Protein AF-A0A6P1LD67-F1 (afdb_monomer)

pLDDT: mean 70.32, std 19.01, range [33.19, 94.69]

Foldseek 3Di:
DDDDDDDPPDPPPPDPDPPPPPPPDDDDPPDCPLVCPDLVVADAPALVVLLVVLVVQLVVLLVVLQPDWDFDFDADPVRDTDGTDDTHGDDSLVSLQVSLVVSLVSLVVVVVVVVVVVVCVVVVVVCCVVVDPDPLPPLPAQDPPPRHSVSVDRDDVSVVVSVVVNVVRSVVSSCVSNVVSVVSNVVSVVCVVPPD

Radius of gyration: 29.59 Å; Cα contacts (8 Å, |Δi|>4): 146; chains: 1; bounding box: 88×43×87 Å

Solvent-accessible surface area (backbone atoms only — not comparable to full-atom values): 11764 Å² total; per-residue (Å²): 140,86,85,80,84,77,73,96,70,72,76,81,74,85,75,79,80,79,76,58,87,87,67,84,71,85,90,68,97,83,74,59,81,74,78,68,65,57,67,83,79,31,48,66,89,64,57,53,61,67,54,52,49,44,52,51,50,32,53,50,45,33,51,56,41,62,70,40,62,41,72,40,70,37,62,46,99,85,71,46,82,75,48,71,77,48,72,43,76,49,65,65,57,60,29,48,29,53,23,23,48,54,40,38,52,50,44,51,52,50,51,51,53,49,51,52,48,53,50,50,50,53,53,49,50,51,49,47,61,70,74,37,79,82,73,85,80,76,62,70,69,61,60,88,60,80,60,36,25,78,44,69,46,71,49,71,66,51,42,50,51,52,50,51,55,50,50,50,57,36,47,52,50,48,52,52,51,47,51,52,30,48,51,48,28,51,52,26,50,52,46,59,71,74,60,123

Structure (mmCIF, N/CA/C/O backbone):
data_AF-A0A6P1LD67-F1
#
_entry.id   AF-A0A6P1LD67-F1
#
loop_
_atom_site.group_PDB
_atom_site.id
_atom_site.type_symbol
_atom_site.label_atom_id
_atom_site.label_alt_id
_atom_site.label_comp_id
_atom_site.label_asym_id
_atom_site.label_entity_id
_atom_site.label_seq_id
_atom_site.pdbx_PDB_ins_code
_atom_site.Cartn_x
_atom_site.Cartn_y
_atom_site.Cartn_z
_atom_site.occupancy
_atom_site.B_iso_or_equiv
_atom_site.auth_seq_id
_atom_site.auth_comp_id
_atom_site.auth_asym_id
_atom_site.auth_atom_id
_atom_site.pdbx_PDB_model_num
ATOM 1 N N . MET A 1 1 ? -65.717 -4.127 40.042 1.00 38.41 1 MET A N 1
ATOM 2 C CA . MET A 1 1 ? -64.649 -5.151 40.005 1.00 38.41 1 MET A CA 1
ATOM 3 C C . MET A 1 1 ? -63.909 -4.999 38.680 1.00 38.41 1 MET A C 1
ATOM 5 O O . MET A 1 1 ? -64.402 -5.439 37.653 1.00 38.41 1 MET A O 1
ATOM 9 N N . VAL A 1 2 ? -62.807 -4.246 38.672 1.00 33.50 2 VAL A N 1
ATOM 10 C CA . VAL A 1 2 ? -62.073 -3.883 37.447 1.00 33.50 2 VAL A CA 1
ATOM 11 C C . VAL A 1 2 ? -60.907 -4.855 37.283 1.00 33.50 2 VAL A C 1
ATOM 13 O O . VAL A 1 2 ? -59.965 -4.834 38.070 1.00 33.50 2 VAL A O 1
ATOM 16 N N . ARG A 1 3 ? -60.985 -5.732 36.277 1.00 33.19 3 ARG A N 1
ATOM 17 C CA . ARG A 1 3 ? -59.855 -6.549 35.815 1.00 33.19 3 ARG A CA 1
ATOM 18 C C . ARG A 1 3 ? -59.026 -5.712 34.845 1.00 33.19 3 ARG A C 1
ATOM 20 O O . ARG A 1 3 ? -59.394 -5.562 33.686 1.00 33.19 3 ARG A O 1
ATOM 27 N N . THR A 1 4 ? -57.893 -5.200 35.303 1.00 36.66 4 THR A N 1
ATOM 28 C CA . THR A 1 4 ? -56.826 -4.707 34.429 1.00 36.66 4 THR A CA 1
ATOM 29 C C . THR A 1 4 ? -55.834 -5.838 34.173 1.00 36.66 4 THR A C 1
ATOM 31 O O . THR A 1 4 ? -54.914 -6.086 34.946 1.00 36.66 4 THR A O 1
ATOM 34 N N . THR A 1 5 ? -56.005 -6.545 33.058 1.00 41.75 5 THR A N 1
ATOM 35 C CA . THR A 1 5 ? -54.951 -7.388 32.483 1.00 41.75 5 THR A CA 1
ATOM 36 C C . THR A 1 5 ? -53.892 -6.486 31.852 1.00 41.75 5 THR A C 1
ATOM 38 O O . THR A 1 5 ? -54.065 -6.019 30.726 1.00 41.75 5 THR A O 1
ATOM 41 N N . ARG A 1 6 ? -52.789 -6.221 32.564 1.00 35.25 6 ARG A N 1
ATOM 42 C CA . ARG A 1 6 ? -51.585 -5.655 31.938 1.00 35.25 6 ARG A CA 1
ATOM 43 C C . ARG A 1 6 ? -50.783 -6.769 31.262 1.00 35.25 6 ARG A C 1
ATOM 45 O O . ARG A 1 6 ? -50.377 -7.744 31.884 1.00 35.25 6 ARG A O 1
ATOM 52 N N . SER A 1 7 ? -50.626 -6.579 29.957 1.00 36.19 7 SER A N 1
ATOM 53 C CA . SER A 1 7 ? -49.890 -7.372 28.975 1.00 36.19 7 SER A CA 1
ATOM 54 C C . SER A 1 7 ? -48.470 -7.771 29.412 1.00 36.19 7 SER A C 1
ATOM 56 O O . SER A 1 7 ? -47.722 -6.967 29.969 1.00 36.19 7 SER A O 1
ATOM 58 N N . LYS A 1 8 ? -48.106 -9.020 29.081 1.00 42.62 8 LYS A N 1
ATOM 59 C CA . LYS A 1 8 ? -46.797 -9.681 29.225 1.00 42.62 8 LYS A CA 1
ATOM 60 C C . LYS A 1 8 ? -45.736 -9.126 28.258 1.00 42.62 8 LYS A C 1
ATOM 62 O O . LYS A 1 8 ? -45.094 -9.890 27.553 1.00 42.62 8 LYS A O 1
ATOM 67 N N . ASN A 1 9 ? -45.524 -7.817 28.253 1.00 43.81 9 ASN A N 1
ATOM 68 C CA . ASN A 1 9 ? -44.344 -7.200 27.646 1.00 43.81 9 ASN A CA 1
ATOM 69 C C . ASN A 1 9 ? -43.641 -6.357 28.714 1.00 43.81 9 ASN A C 1
ATOM 71 O O . ASN A 1 9 ? -43.522 -5.139 28.595 1.00 43.81 9 ASN A O 1
ATOM 75 N N . SER A 1 10 ? -43.204 -7.002 29.801 1.00 40.84 10 SER A N 1
ATOM 76 C CA . SER A 1 10 ? -42.183 -6.399 30.653 1.00 40.84 10 SER A CA 1
ATOM 77 C C . SER A 1 10 ? -40.930 -6.256 29.797 1.00 40.84 10 SER A C 1
ATOM 79 O O . SER A 1 10 ? -40.401 -7.258 29.311 1.00 40.84 10 SER A O 1
ATOM 81 N N . LEU A 1 11 ? -40.502 -5.012 29.581 1.00 36.44 11 LEU A N 1
ATOM 82 C CA . LEU A 1 11 ? -39.184 -4.671 29.058 1.00 36.44 11 LEU A CA 1
ATOM 83 C C . LEU A 1 11 ? -38.162 -5.652 29.640 1.00 36.44 11 LEU A C 1
ATOM 85 O O . LEU A 1 11 ? -38.010 -5.713 30.859 1.00 36.44 11 LEU A O 1
ATOM 89 N N . LYS A 1 12 ? -37.513 -6.448 28.780 1.00 39.25 12 LYS A N 1
ATOM 90 C CA . LYS A 1 12 ? -36.346 -7.244 29.167 1.00 39.25 12 LYS A CA 1
ATOM 91 C C . LYS A 1 12 ? -35.325 -6.257 29.719 1.00 39.25 12 LYS A C 1
ATOM 93 O O . LYS A 1 12 ? -34.679 -5.535 28.965 1.00 39.25 12 LYS A O 1
ATOM 98 N N . THR A 1 13 ? -35.251 -6.170 31.038 1.00 38.00 13 THR A N 1
ATOM 99 C CA . THR A 1 13 ? -34.251 -5.395 31.754 1.00 38.00 13 THR A CA 1
ATOM 100 C C . THR A 1 13 ? -32.891 -5.947 31.365 1.00 38.00 13 THR A C 1
ATOM 102 O O . THR A 1 13 ? -32.555 -7.075 31.719 1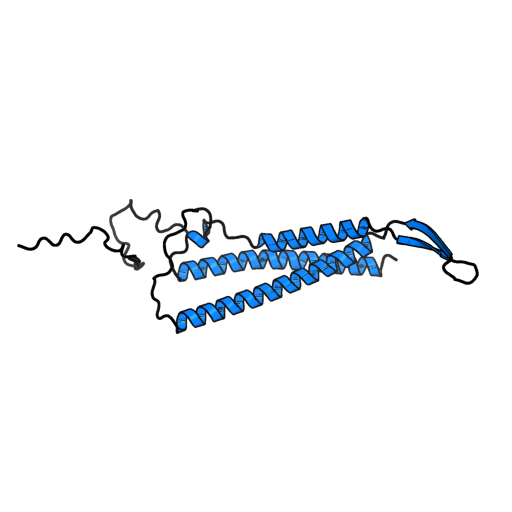.00 38.00 13 THR A O 1
ATOM 105 N N . GLY A 1 14 ? 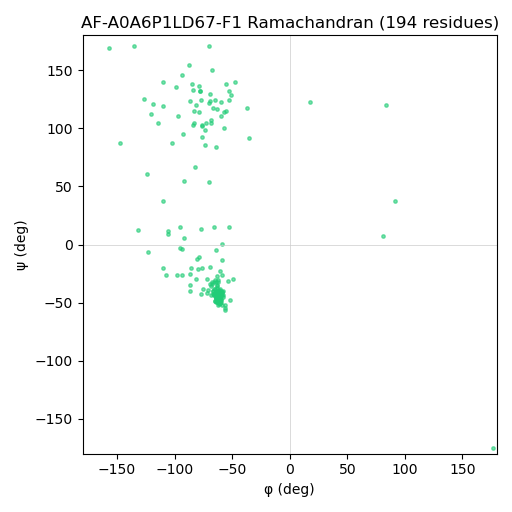-32.130 -5.159 30.605 1.00 39.06 14 GLY A N 1
ATOM 106 C CA . GLY A 1 14 ? -30.704 -5.367 30.405 1.00 39.06 14 GLY A CA 1
ATOM 107 C C . GLY A 1 14 ? -29.997 -5.201 31.744 1.00 39.06 14 GLY A C 1
ATOM 108 O O . GLY A 1 14 ? -29.550 -4.110 32.081 1.00 39.06 14 GLY A O 1
ATOM 109 N N . GLN A 1 15 ? -29.966 -6.267 32.541 1.00 33.75 15 GLN A N 1
ATOM 110 C CA . GLN A 1 15 ? -29.109 -6.355 33.713 1.00 33.75 15 GLN A CA 1
ATOM 111 C C . GLN A 1 15 ? -27.688 -6.632 33.227 1.00 33.75 15 GLN A C 1
ATOM 113 O O . GLN A 1 15 ? -27.347 -7.753 32.854 1.00 33.75 15 GLN A O 1
ATOM 118 N N . THR A 1 16 ? -26.856 -5.596 33.223 1.00 42.03 16 THR A N 1
ATOM 119 C CA . THR A 1 16 ? -25.405 -5.753 33.236 1.00 42.03 16 THR A CA 1
ATOM 120 C C . THR A 1 16 ? -25.011 -6.329 34.595 1.00 42.03 16 THR A C 1
ATOM 122 O O . THR A 1 16 ? -25.079 -5.654 35.620 1.00 42.03 16 THR A O 1
ATOM 125 N N . VAL A 1 17 ? -24.636 -7.608 34.623 1.00 38.22 17 VAL A N 1
ATOM 126 C CA . VAL A 1 17 ? -24.033 -8.223 35.808 1.00 38.22 17 VAL A CA 1
ATOM 127 C C . VAL A 1 17 ? -22.586 -7.737 35.881 1.00 38.22 17 VAL A C 1
ATOM 129 O O . VAL A 1 17 ? -21.731 -8.214 35.138 1.00 38.22 17 VAL A O 1
ATOM 132 N N . TYR A 1 18 ? -22.295 -6.772 36.757 1.00 37.47 18 TYR A N 1
ATOM 133 C CA . TYR A 1 18 ? -20.917 -6.526 37.190 1.00 37.47 18 TYR A CA 1
ATOM 134 C C . TYR A 1 18 ? -20.570 -7.633 38.170 1.00 37.47 18 TYR A C 1
ATOM 136 O O . TYR A 1 18 ? -20.864 -7.531 39.358 1.00 37.47 18 TYR A O 1
ATOM 144 N N . VAL A 1 19 ? -19.991 -8.721 37.666 1.00 41.41 19 VAL A N 1
ATOM 145 C CA . VAL A 1 19 ? -19.342 -9.683 38.553 1.00 41.41 19 VAL A CA 1
ATOM 146 C C . VAL A 1 19 ? -18.115 -8.974 39.108 1.00 41.41 19 VAL A C 1
ATOM 148 O O . VAL A 1 19 ? -17.128 -8.755 38.400 1.00 41.41 19 VAL A O 1
ATOM 151 N N . ASN A 1 20 ? -18.214 -8.550 40.363 1.00 38.12 20 ASN A N 1
ATOM 152 C CA . ASN A 1 20 ? -17.073 -8.089 41.126 1.00 38.12 20 ASN A CA 1
ATOM 153 C C . ASN A 1 20 ? -16.088 -9.266 41.181 1.00 38.12 20 ASN A C 1
ATOM 155 O O . ASN A 1 20 ? -16.466 -10.367 41.584 1.00 38.12 20 ASN A O 1
ATOM 159 N N . LYS A 1 21 ? -14.851 -9.076 40.705 1.00 45.69 21 LYS A N 1
ATOM 160 C CA . LYS A 1 21 ? -13.860 -10.166 40.572 1.00 45.69 21 LYS A CA 1
ATOM 161 C C . LYS A 1 21 ? -13.534 -10.860 41.901 1.00 45.69 21 LYS A C 1
ATOM 163 O O . LYS A 1 21 ? -12.982 -11.955 41.875 1.00 45.69 21 LYS A O 1
ATOM 168 N N . ASP A 1 22 ? -13.939 -10.263 43.014 1.00 43.94 22 ASP A N 1
ATOM 169 C CA . ASP A 1 22 ? -13.684 -10.748 44.365 1.00 43.94 22 ASP A CA 1
ATOM 170 C C . ASP A 1 22 ? -14.817 -11.634 44.933 1.00 43.94 22 ASP A C 1
ATOM 172 O O . ASP A 1 22 ? -14.659 -12.196 46.013 1.00 43.94 22 ASP A O 1
ATOM 176 N N . GLU A 1 23 ? -15.937 -11.824 44.217 1.00 42.47 23 GLU A N 1
ATOM 177 C CA . GLU A 1 23 ? -17.093 -12.617 44.698 1.00 42.47 23 GLU A CA 1
ATOM 178 C C . GLU A 1 23 ? -17.247 -14.004 44.052 1.00 42.47 23 GLU A C 1
ATOM 180 O O . GLU A 1 23 ? -18.227 -14.709 44.294 1.00 42.47 23 GLU A O 1
ATOM 185 N N . ILE A 1 24 ? -16.264 -14.469 43.278 1.00 43.66 24 ILE A N 1
ATOM 186 C CA . ILE A 1 24 ? -16.273 -15.840 42.743 1.00 43.66 24 ILE A CA 1
ATOM 187 C C . ILE A 1 24 ? -15.742 -16.788 43.818 1.00 43.66 24 ILE A C 1
ATOM 189 O O . ILE A 1 24 ? -14.672 -17.377 43.689 1.00 43.66 24 ILE A O 1
ATOM 193 N N . ASN A 1 25 ? -16.499 -16.935 44.900 1.00 43.47 25 ASN A N 1
ATOM 194 C CA . ASN A 1 25 ? -16.319 -18.042 45.819 1.00 43.47 25 ASN A CA 1
ATOM 195 C C . ASN A 1 25 ? -17.603 -18.864 45.916 1.00 43.47 25 ASN A C 1
ATOM 197 O O . ASN A 1 25 ? -18.605 -18.477 46.508 1.00 43.47 25 ASN A O 1
ATOM 201 N N . SER A 1 26 ? -17.461 -20.080 45.393 1.00 45.41 26 SER A N 1
ATOM 202 C CA . SER A 1 26 ? -18.232 -21.284 45.677 1.00 45.41 26 SER A CA 1
ATOM 203 C C . SER A 1 2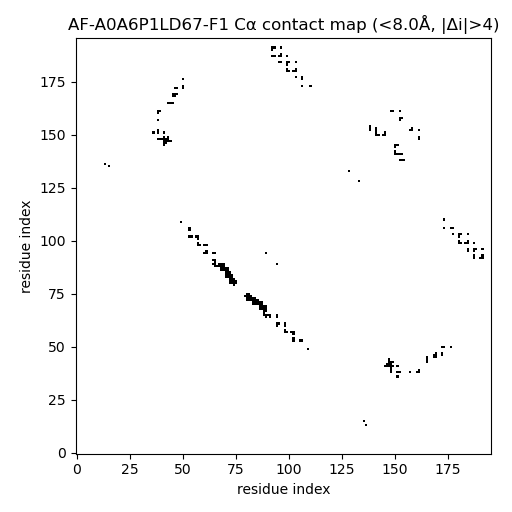6 ? -19.573 -21.489 44.945 1.00 45.41 26 SER A C 1
ATOM 205 O O . SER A 1 26 ? -20.560 -20.783 45.109 1.00 45.41 26 SER A O 1
ATOM 207 N N . ASN A 1 27 ? -19.587 -22.607 44.209 1.00 43.75 27 ASN A N 1
ATOM 208 C CA . ASN A 1 27 ? -20.705 -23.548 44.095 1.00 43.75 27 ASN A CA 1
ATOM 209 C C . ASN A 1 27 ? -21.768 -23.395 42.997 1.00 43.75 27 ASN A C 1
ATOM 211 O O . ASN A 1 27 ? -22.895 -23.825 43.209 1.00 43.75 27 ASN A O 1
ATOM 215 N N . ASN A 1 28 ? -21.415 -22.986 41.772 1.00 40.12 28 ASN A N 1
ATOM 216 C CA . ASN A 1 28 ? -22.211 -23.393 40.597 1.00 40.12 28 ASN A CA 1
ATOM 217 C C . ASN A 1 28 ? -21.371 -23.566 39.318 1.00 40.12 28 ASN A C 1
ATOM 219 O O . ASN A 1 28 ? -21.230 -22.677 38.485 1.00 40.12 28 ASN A O 1
ATOM 223 N N . SER A 1 29 ? -20.828 -24.770 39.128 1.00 43.88 29 SER A N 1
ATOM 224 C CA . SER A 1 29 ? -19.831 -25.110 38.099 1.00 43.88 29 SER A CA 1
ATOM 225 C C . SER A 1 29 ? -20.358 -25.288 36.661 1.00 43.88 29 SER A C 1
ATOM 227 O O . SER A 1 29 ? -19.630 -25.799 35.806 1.00 43.88 29 SER A O 1
ATOM 229 N N . LYS A 1 30 ? -21.597 -24.882 36.346 1.00 45.47 30 LYS A N 1
ATOM 230 C CA . LYS A 1 30 ? -22.197 -25.109 35.010 1.00 45.47 30 LYS A CA 1
ATOM 231 C C . LYS A 1 30 ? -22.680 -23.866 34.256 1.00 45.47 30 LYS A C 1
ATOM 233 O O . LYS A 1 30 ? -23.012 -24.009 33.082 1.00 45.47 30 LYS A O 1
ATOM 238 N N . VAL A 1 31 ? -22.674 -22.671 34.852 1.00 44.09 31 VAL A N 1
ATOM 239 C CA . VAL A 1 31 ? -23.24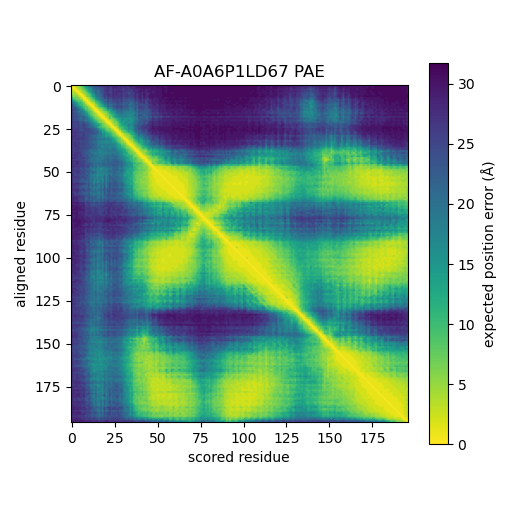0 -21.470 34.198 1.00 44.09 31 VAL A CA 1
ATOM 240 C C . VAL A 1 31 ? -22.187 -20.576 33.516 1.00 44.09 31 VAL A C 1
ATOM 242 O O . VAL A 1 31 ? -22.484 -20.000 32.475 1.00 44.09 31 VAL A O 1
ATOM 245 N N . ASP A 1 32 ? -20.923 -20.565 33.949 1.00 45.06 32 ASP A N 1
ATOM 246 C CA . ASP A 1 32 ? -19.997 -19.485 33.543 1.00 45.06 32 ASP A CA 1
ATOM 247 C C . ASP A 1 32 ? -18.920 -19.813 32.502 1.00 45.06 32 ASP A C 1
ATOM 249 O O . ASP A 1 32 ? -18.056 -18.987 32.217 1.00 45.06 32 ASP A O 1
ATOM 253 N N . LYS A 1 33 ? -18.964 -20.962 31.820 1.00 44.38 33 LYS A N 1
ATOM 254 C CA . LYS A 1 33 ? -17.983 -21.210 30.738 1.00 44.38 33 LYS A CA 1
ATOM 255 C C . LYS A 1 33 ? -18.188 -20.329 29.499 1.00 44.38 33 LYS A C 1
ATOM 257 O O . LYS A 1 33 ? -17.261 -20.180 28.711 1.00 44.38 33 LYS A O 1
ATOM 262 N N . ARG A 1 34 ? -19.376 -19.740 29.310 1.00 47.97 34 ARG A N 1
ATOM 263 C CA . ARG A 1 34 ? -19.621 -18.772 28.222 1.00 47.97 34 ARG A CA 1
ATOM 264 C C . ARG A 1 34 ? -19.242 -17.337 28.598 1.00 47.97 34 ARG A C 1
ATOM 266 O O . ARG A 1 34 ? -19.033 -16.546 27.685 1.00 47.97 34 ARG A O 1
ATOM 273 N N . LEU A 1 35 ? -19.137 -17.020 29.892 1.00 47.16 35 LEU A N 1
ATOM 274 C CA . LEU A 1 35 ? -18.906 -15.656 30.379 1.00 47.16 35 LEU A CA 1
ATOM 275 C C . LEU A 1 35 ? -17.431 -15.223 30.275 1.00 47.16 35 LEU A C 1
ATOM 277 O O . LEU A 1 35 ? -17.144 -14.037 30.209 1.00 47.16 35 LEU A O 1
ATOM 281 N N . TYR A 1 36 ? -16.501 -16.180 30.185 1.00 45.62 36 TYR A N 1
ATOM 282 C CA . TYR A 1 36 ? -15.058 -15.929 30.065 1.00 45.62 36 TYR A CA 1
ATOM 283 C C . TYR A 1 36 ? -14.503 -16.284 28.688 1.00 45.62 36 TYR A C 1
ATOM 285 O O . TYR A 1 36 ? -13.394 -16.812 28.574 1.00 45.62 36 TYR A O 1
ATOM 293 N N . ARG A 1 37 ? -15.259 -16.040 27.614 1.00 56.62 37 ARG A N 1
ATOM 294 C CA . ARG A 1 37 ? -14.686 -16.227 26.281 1.00 56.62 37 ARG A CA 1
ATOM 295 C C . ARG A 1 37 ? -13.702 -15.097 26.016 1.00 56.62 37 ARG A C 1
ATOM 297 O O . ARG A 1 37 ? -14.103 -13.966 25.764 1.00 56.62 37 ARG A O 1
ATOM 304 N N . ASN A 1 38 ? -12.416 -15.422 26.103 1.00 57.03 38 ASN A N 1
ATOM 305 C CA . ASN A 1 38 ? -11.318 -14.479 25.955 1.00 57.03 38 ASN A CA 1
ATOM 306 C C . ASN A 1 38 ? -11.500 -13.675 24.654 1.00 57.03 38 ASN A C 1
ATOM 308 O O . ASN A 1 38 ? -11.690 -14.266 23.585 1.00 57.03 38 ASN A O 1
ATOM 312 N N . VAL A 1 39 ? -11.440 -12.338 24.723 1.00 57.66 39 VAL A N 1
ATOM 313 C CA . VAL A 1 39 ? -11.605 -11.449 23.549 1.00 57.66 39 VAL A CA 1
ATOM 314 C C . VAL A 1 39 ? -10.630 -11.853 22.427 1.00 57.66 39 VAL A C 1
ATOM 316 O O . VAL A 1 39 ? -10.985 -11.827 21.245 1.00 57.66 39 VAL A O 1
ATOM 319 N N . ARG A 1 40 ? -9.461 -12.381 22.826 1.00 58.91 40 ARG A N 1
ATOM 320 C CA . ARG A 1 40 ? -8.385 -12.928 21.983 1.00 58.91 40 ARG A CA 1
ATOM 321 C C . ARG A 1 40 ? -8.771 -14.117 21.098 1.00 58.91 40 ARG A C 1
ATOM 323 O O . ARG A 1 40 ? -8.098 -14.363 20.100 1.00 58.91 40 ARG A O 1
ATOM 330 N N . GLU A 1 41 ? -9.825 -14.860 21.435 1.00 61.88 41 GLU A N 1
ATOM 331 C CA . GLU A 1 41 ? -10.244 -16.060 20.691 1.00 61.88 41 GLU A CA 1
ATOM 332 C C . GLU A 1 41 ? -11.065 -15.749 19.428 1.00 61.88 41 GLU A C 1
ATOM 334 O O . GLU A 1 41 ? -11.329 -16.645 1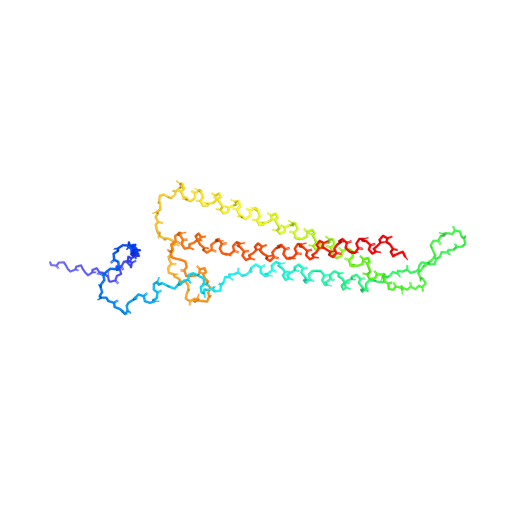8.626 1.00 61.88 41 GLU A O 1
ATOM 339 N N . GLY A 1 42 ? -11.540 -14.511 19.252 1.00 62.78 42 GLY A N 1
ATOM 340 C CA . GLY A 1 42 ? -12.326 -14.121 18.078 1.00 62.78 42 GLY A CA 1
ATOM 341 C C . GLY A 1 42 ? -11.459 -13.667 16.900 1.00 62.78 42 GLY A C 1
ATOM 342 O O . GLY A 1 42 ? -10.351 -13.154 17.075 1.00 62.78 42 GLY A O 1
ATOM 343 N N . LYS A 1 43 ? -11.974 -13.792 15.669 1.00 61.47 43 LYS A N 1
ATOM 344 C CA . LYS A 1 43 ? -11.300 -13.216 14.496 1.00 61.47 43 LYS A CA 1
ATOM 345 C C . LYS A 1 43 ? -11.404 -11.691 14.570 1.00 61.47 43 LYS A C 1
ATOM 347 O O . LYS A 1 43 ? -12.498 -11.130 14.607 1.00 61.47 43 LYS A O 1
ATOM 352 N N . TYR A 1 44 ? -10.262 -11.012 14.586 1.00 63.22 44 TYR A N 1
ATOM 353 C CA . TYR A 1 44 ? -10.213 -9.555 14.503 1.00 63.22 44 TYR A CA 1
ATOM 354 C C . TYR A 1 44 ? -10.403 -9.113 13.049 1.00 63.22 44 TYR A C 1
ATOM 356 O O . TYR A 1 44 ? -9.764 -9.701 12.171 1.00 63.22 44 TYR A O 1
ATOM 364 N N . PRO A 1 45 ? -11.213 -8.073 12.767 1.00 62.38 45 PRO A N 1
ATOM 365 C CA . PRO A 1 45 ? -11.288 -7.503 11.429 1.00 62.38 45 PRO A CA 1
ATOM 366 C C . PRO A 1 45 ? -9.886 -7.059 11.011 1.00 62.38 45 PRO A C 1
ATOM 368 O O . PRO A 1 45 ? -9.260 -6.192 11.628 1.00 62.38 45 PRO A O 1
ATOM 371 N N . SER A 1 46 ? -9.362 -7.740 10.001 1.00 64.44 46 SER A N 1
ATOM 372 C CA . SER A 1 46 ? -7.957 -7.681 9.650 1.00 64.44 46 SER A CA 1
ATOM 373 C C . SER A 1 46 ? -7.642 -6.400 8.884 1.00 64.44 46 SER A C 1
ATOM 375 O O . SER A 1 46 ? -8.284 -6.111 7.877 1.00 64.44 46 SER A O 1
ATOM 377 N N . GLY A 1 47 ? -6.577 -5.692 9.272 1.00 67.19 47 GLY A N 1
ATOM 378 C CA . GLY A 1 47 ? -5.968 -4.621 8.467 1.00 67.19 47 GLY A CA 1
ATOM 379 C C . GLY A 1 47 ? -5.336 -5.104 7.150 1.00 67.19 47 GLY A C 1
ATOM 380 O O . GLY A 1 47 ? -4.555 -4.378 6.550 1.00 67.19 47 GLY A O 1
ATOM 381 N N . ILE A 1 48 ? -5.653 -6.330 6.722 1.00 79.69 48 ILE A N 1
ATOM 382 C CA . ILE A 1 48 ? -5.190 -6.981 5.495 1.00 79.69 48 ILE A CA 1
ATOM 383 C C . ILE A 1 48 ? -5.760 -6.283 4.260 1.00 79.69 48 ILE A C 1
ATOM 385 O O . ILE A 1 48 ? -5.082 -6.213 3.248 1.00 79.69 48 ILE A O 1
ATOM 389 N N . PHE A 1 49 ? -6.969 -5.723 4.334 1.00 83.31 49 PHE A N 1
ATOM 390 C CA . PHE A 1 49 ? -7.605 -5.084 3.180 1.00 83.31 49 PHE A CA 1
ATOM 391 C C . PHE A 1 49 ? -6.751 -3.968 2.539 1.00 83.31 49 PHE A C 1
ATOM 393 O O . PHE A 1 49 ? -6.414 -4.104 1.364 1.00 83.31 49 PHE A O 1
ATOM 400 N N . PRO A 1 50 ? -6.314 -2.916 3.268 1.00 82.69 50 PRO A N 1
ATOM 401 C CA . PRO A 1 50 ? -5.434 -1.899 2.687 1.00 82.69 50 PRO A CA 1
ATOM 402 C C . PRO A 1 50 ? -4.077 -2.469 2.251 1.00 82.69 50 PRO A C 1
ATOM 404 O O . PRO A 1 50 ? -3.559 -2.057 1.221 1.00 82.69 50 PRO A O 1
ATOM 407 N N . PHE A 1 51 ? -3.532 -3.449 2.981 1.00 87.12 51 PHE A N 1
ATOM 408 C CA . PHE A 1 51 ? -2.289 -4.130 2.608 1.00 87.12 51 PHE A CA 1
ATOM 409 C C . PHE A 1 51 ? -2.398 -4.804 1.229 1.00 87.12 51 PHE A C 1
ATOM 411 O O . PHE A 1 51 ? -1.582 -4.552 0.348 1.00 87.12 51 PHE A O 1
ATOM 418 N N . VAL A 1 52 ? -3.434 -5.619 1.018 1.00 90.06 52 VAL A N 1
ATOM 419 C CA . VAL A 1 52 ? -3.653 -6.355 -0.238 1.00 90.06 52 VAL A CA 1
ATOM 420 C C . VAL A 1 52 ? -3.963 -5.403 -1.390 1.00 90.06 52 VAL A C 1
ATOM 422 O O . VAL A 1 52 ? -3.447 -5.593 -2.486 1.00 90.06 52 VAL A O 1
ATOM 425 N N . ILE A 1 53 ? -4.753 -4.352 -1.156 1.00 92.25 53 ILE A N 1
ATOM 426 C CA . ILE A 1 53 ? -5.085 -3.374 -2.201 1.00 92.25 53 ILE A CA 1
ATOM 427 C C . ILE A 1 53 ? -3.844 -2.657 -2.719 1.00 92.25 53 ILE A C 1
ATOM 429 O O . ILE A 1 53 ? -3.701 -2.507 -3.929 1.00 92.25 53 ILE A O 1
ATOM 433 N N . ILE A 1 54 ? -2.937 -2.236 -1.834 1.00 92.56 54 ILE A N 1
ATOM 434 C CA . ILE A 1 54 ? -1.701 -1.566 -2.259 1.00 92.56 54 ILE A CA 1
ATOM 435 C C . ILE A 1 54 ? -0.862 -2.506 -3.136 1.00 92.56 54 ILE A C 1
ATOM 437 O O . ILE A 1 54 ? -0.357 -2.079 -4.172 1.00 92.56 54 ILE A O 1
ATOM 441 N N . TRP A 1 55 ? -0.786 -3.793 -2.790 1.00 92.62 55 TRP A N 1
ATOM 442 C CA . TRP A 1 55 ? -0.115 -4.801 -3.616 1.00 92.62 55 TRP A CA 1
ATOM 443 C C . TRP A 1 55 ? -0.786 -5.021 -4.973 1.00 92.62 55 TRP A C 1
ATOM 445 O O . TRP A 1 55 ? -0.099 -5.103 -5.989 1.00 92.62 55 TRP A O 1
ATOM 455 N N . ILE A 1 56 ? -2.118 -5.073 -5.018 1.00 94.69 56 ILE A N 1
ATOM 456 C CA . ILE A 1 56 ? -2.858 -5.176 -6.283 1.00 94.69 56 ILE A CA 1
ATOM 457 C C . ILE A 1 56 ? -2.566 -3.958 -7.164 1.00 94.69 56 ILE A C 1
ATOM 459 O O . ILE A 1 56 ? -2.285 -4.121 -8.349 1.00 94.69 56 ILE A O 1
ATOM 463 N N . ILE A 1 57 ? -2.575 -2.751 -6.591 1.00 94.62 57 ILE A N 1
ATOM 464 C CA . ILE A 1 57 ? -2.253 -1.517 -7.320 1.00 94.62 57 ILE A CA 1
ATOM 465 C C . ILE A 1 57 ? -0.810 -1.556 -7.832 1.00 94.62 57 ILE A C 1
ATOM 467 O O . ILE A 1 57 ? -0.577 -1.206 -8.985 1.00 94.62 57 ILE A O 1
ATOM 471 N N . PHE A 1 58 ? 0.145 -2.030 -7.027 1.00 94.56 58 PHE A N 1
ATOM 472 C CA . PHE A 1 58 ? 1.536 -2.194 -7.457 1.00 94.56 58 PHE A CA 1
ATOM 473 C C . PHE A 1 58 ? 1.646 -3.076 -8.707 1.00 94.56 58 PHE A C 1
ATOM 475 O O . PHE A 1 58 ? 2.223 -2.658 -9.713 1.00 94.56 58 PHE A O 1
ATOM 482 N N . VAL A 1 59 ? 1.044 -4.269 -8.666 1.00 94.06 59 VAL A N 1
ATOM 483 C CA . VAL A 1 59 ? 1.064 -5.217 -9.790 1.00 94.06 59 VAL A CA 1
ATOM 484 C C . VAL A 1 59 ? 0.337 -4.641 -11.005 1.00 94.06 59 VAL A C 1
ATOM 486 O O . VAL A 1 59 ? 0.848 -4.734 -12.118 1.00 94.06 59 VAL A O 1
ATOM 489 N N . ALA A 1 60 ? -0.815 -3.996 -10.810 1.00 94.38 60 ALA A N 1
ATOM 490 C CA . ALA A 1 60 ? -1.566 -3.367 -11.892 1.00 94.38 60 ALA A CA 1
ATOM 491 C C . ALA A 1 60 ? -0.761 -2.249 -12.575 1.00 94.38 60 ALA A C 1
ATOM 493 O O . ALA A 1 60 ? -0.684 -2.219 -13.801 1.00 94.38 60 ALA A O 1
ATOM 494 N N . CYS A 1 61 ? -0.107 -1.371 -11.807 1.00 93.44 61 CYS A N 1
ATOM 495 C CA . CYS A 1 61 ? 0.763 -0.327 -12.351 1.00 93.44 61 CYS A CA 1
ATOM 496 C C . CYS A 1 61 ? 1.934 -0.918 -13.148 1.00 93.44 61 CYS A C 1
ATOM 498 O O . CYS A 1 61 ? 2.235 -0.420 -14.232 1.00 93.44 61 CYS A O 1
ATOM 500 N N . MET A 1 62 ? 2.560 -1.989 -12.648 1.00 91.38 62 MET A N 1
ATOM 501 C CA . MET A 1 62 ? 3.625 -2.695 -13.370 1.00 91.38 62 MET A CA 1
ATOM 502 C C . MET A 1 62 ? 3.132 -3.298 -14.684 1.00 91.38 62 MET A C 1
ATOM 504 O O . MET A 1 62 ? 3.774 -3.119 -15.714 1.00 91.38 62 MET A O 1
ATOM 508 N N . LEU A 1 63 ? 1.980 -3.973 -14.671 1.00 90.88 63 LEU A N 1
ATOM 509 C CA . LEU A 1 63 ? 1.395 -4.564 -15.875 1.00 90.88 63 LEU A CA 1
ATOM 510 C C . LEU A 1 63 ? 1.051 -3.496 -16.912 1.00 90.88 63 LEU A C 1
ATOM 512 O O . LEU A 1 63 ? 1.434 -3.635 -18.069 1.00 90.88 63 LEU A O 1
ATOM 516 N N . ILE A 1 64 ? 0.393 -2.408 -16.498 1.00 90.75 64 ILE A N 1
ATOM 517 C CA . ILE A 1 64 ? 0.077 -1.284 -17.389 1.00 90.75 64 ILE A CA 1
ATOM 518 C C . ILE A 1 64 ? 1.365 -0.720 -17.995 1.00 90.75 64 ILE A C 1
ATOM 520 O O . ILE A 1 64 ? 1.429 -0.520 -19.205 1.00 90.75 64 ILE A O 1
ATOM 524 N N . TYR A 1 65 ? 2.408 -0.516 -17.186 1.00 89.50 65 TYR A N 1
ATOM 525 C CA . TYR A 1 65 ? 3.682 0.001 -17.677 1.00 89.50 65 TYR A CA 1
ATOM 526 C C . TYR A 1 65 ? 4.343 -0.947 -18.690 1.00 89.50 65 TYR A C 1
ATOM 528 O O . TYR A 1 65 ? 4.742 -0.507 -19.767 1.00 89.50 65 TYR A O 1
ATOM 536 N N . CYS A 1 66 ? 4.419 -2.244 -18.389 1.00 84.75 66 CYS A N 1
ATOM 537 C CA . CYS A 1 66 ? 5.019 -3.237 -19.284 1.00 84.75 66 CYS A CA 1
ATOM 538 C C . CYS A 1 66 ? 4.243 -3.412 -20.599 1.00 84.75 66 CYS A C 1
ATOM 540 O O . CYS A 1 66 ? 4.850 -3.717 -21.622 1.00 84.75 66 CYS A O 1
ATOM 542 N N . LEU A 1 67 ? 2.921 -3.209 -20.586 1.00 86.56 67 LEU A N 1
ATOM 543 C CA . LEU A 1 67 ? 2.088 -3.248 -21.792 1.00 86.56 67 LEU A CA 1
ATOM 544 C C . LEU A 1 67 ? 2.227 -1.982 -22.653 1.00 86.56 67 LEU A C 1
ATOM 546 O O . LEU A 1 67 ? 1.915 -2.017 -23.842 1.00 86.56 67 LEU A O 1
ATOM 550 N N . THR A 1 68 ? 2.698 -0.865 -22.088 1.00 83.25 68 THR A N 1
ATOM 551 C CA . THR A 1 68 ? 2.966 0.344 -22.877 1.00 83.25 68 THR A CA 1
ATOM 552 C C . THR A 1 68 ? 4.271 0.221 -23.658 1.00 83.25 68 THR A C 1
ATOM 554 O O . THR A 1 68 ? 5.343 0.007 -23.093 1.00 83.25 68 THR A O 1
ATOM 557 N N . LEU A 1 69 ? 4.189 0.402 -24.976 1.00 81.00 69 LEU A N 1
ATOM 558 C CA . LEU A 1 69 ? 5.351 0.410 -25.860 1.00 81.00 69 LEU A CA 1
ATOM 559 C C . LEU A 1 69 ? 5.866 1.838 -26.075 1.00 81.00 69 LEU A C 1
ATOM 561 O O . LEU A 1 69 ? 5.091 2.795 -26.136 1.00 81.00 69 LEU A O 1
ATOM 565 N N . ASN A 1 70 ? 7.183 1.987 -26.215 1.00 77.62 70 ASN A N 1
ATOM 566 C CA . ASN A 1 70 ? 7.803 3.249 -26.603 1.00 77.62 70 ASN A CA 1
ATOM 567 C C . ASN A 1 70 ? 7.855 3.369 -28.131 1.00 77.62 70 ASN A C 1
ATOM 569 O O . ASN A 1 70 ? 8.457 2.504 -28.771 1.00 77.62 70 ASN A O 1
ATOM 573 N N . PRO A 1 71 ? 7.285 4.433 -28.726 1.00 78.38 71 PRO A N 1
ATOM 574 C CA . PRO A 1 71 ? 7.440 4.687 -30.151 1.00 78.38 71 PRO A CA 1
ATOM 575 C C . PRO A 1 71 ? 8.885 5.100 -30.451 1.00 78.38 71 PRO A C 1
ATOM 577 O O . PRO A 1 71 ? 9.392 6.081 -29.902 1.00 78.38 71 PRO A O 1
ATOM 580 N N . VAL A 1 72 ? 9.540 4.362 -31.341 1.00 78.75 72 VAL A N 1
ATOM 581 C CA . VAL A 1 72 ? 10.818 4.730 -31.952 1.00 78.75 72 VAL A CA 1
ATOM 582 C C . VAL A 1 72 ? 10.522 5.741 -33.045 1.00 78.75 72 VAL A C 1
ATOM 584 O O . VAL A 1 72 ? 9.830 5.441 -34.019 1.00 78.75 72 VAL A O 1
ATOM 587 N N . ARG A 1 73 ? 11.005 6.964 -32.841 1.00 82.12 73 ARG A N 1
ATOM 588 C CA . ARG A 1 73 ? 10.760 8.092 -3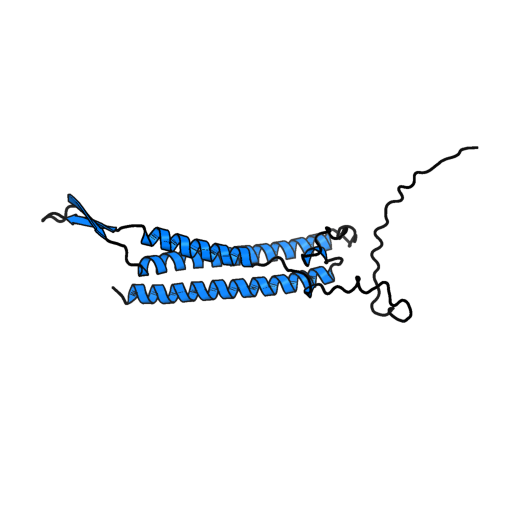3.735 1.00 82.12 73 ARG A CA 1
ATOM 589 C C . ARG A 1 73 ? 11.748 8.069 -34.891 1.00 82.12 73 ARG A C 1
ATOM 591 O O . ARG A 1 73 ? 12.947 7.933 -34.663 1.00 82.12 73 ARG A O 1
ATOM 598 N N . GLU A 1 74 ? 11.232 8.243 -36.096 1.00 77.19 74 GLU A N 1
ATOM 599 C CA . GLU A 1 74 ? 12.030 8.612 -37.254 1.00 77.19 74 GLU A CA 1
ATOM 600 C C . GLU A 1 74 ? 12.330 10.103 -37.170 1.00 77.19 74 GLU A C 1
ATOM 602 O O . GLU A 1 74 ? 11.449 10.921 -36.866 1.00 77.19 74 GLU A O 1
ATOM 607 N N . VAL A 1 75 ? 13.597 10.440 -37.371 1.00 82.06 75 VAL A N 1
ATOM 608 C CA . VAL A 1 75 ? 14.079 11.811 -37.321 1.00 82.06 75 VAL A CA 1
ATOM 609 C C . VAL A 1 75 ? 14.819 12.063 -38.622 1.00 82.06 75 VAL A C 1
ATOM 611 O O . VAL A 1 75 ? 15.712 11.294 -38.972 1.00 82.06 75 VAL A O 1
ATOM 614 N N . ASP A 1 76 ? 14.425 13.110 -39.339 1.00 79.25 76 ASP A N 1
ATOM 615 C CA . ASP A 1 76 ? 15.084 13.493 -40.584 1.00 79.25 76 ASP A CA 1
ATOM 616 C C . ASP A 1 76 ? 16.494 14.049 -40.323 1.00 79.25 76 ASP A C 1
ATOM 618 O O . ASP A 1 76 ? 16.862 14.374 -39.190 1.00 79.25 76 ASP A O 1
ATOM 622 N N . SER A 1 77 ? 17.252 14.247 -41.396 1.00 79.12 77 SER A N 1
ATOM 623 C CA . SER A 1 77 ? 18.599 14.840 -41.432 1.00 79.12 77 SER A CA 1
ATOM 624 C C . SER A 1 77 ? 18.706 16.170 -40.664 1.00 79.12 77 SER A C 1
ATOM 626 O O . SER A 1 77 ? 19.757 16.507 -40.126 1.00 79.12 77 SER A O 1
ATOM 628 N N . GLU A 1 78 ? 17.601 16.920 -40.592 1.00 82.31 78 GLU A N 1
ATOM 629 C CA . GLU A 1 78 ? 17.477 18.207 -39.893 1.00 82.31 78 GLU A CA 1
ATOM 630 C C . GLU A 1 78 ? 16.992 18.090 -38.433 1.00 82.31 78 GLU A C 1
ATOM 632 O O . GLU A 1 78 ? 16.705 19.101 -37.791 1.00 82.31 78 GLU A O 1
ATOM 637 N N . GLY A 1 79 ? 16.832 16.880 -37.892 1.00 78.31 79 GLY A N 1
ATOM 638 C CA . GLY A 1 79 ? 16.344 16.681 -36.524 1.00 78.31 79 GLY A CA 1
ATOM 639 C C . GLY A 1 79 ? 14.818 16.772 -36.362 1.00 78.31 79 GLY A C 1
ATOM 640 O O . GLY A 1 79 ? 14.320 16.768 -35.234 1.00 78.31 79 GLY A O 1
ATOM 641 N N . LYS A 1 80 ? 14.052 16.869 -37.457 1.00 80.69 80 LYS A N 1
ATOM 642 C CA . LYS A 1 80 ? 12.583 16.980 -37.416 1.00 80.69 80 LYS A CA 1
ATOM 643 C C . LYS A 1 80 ? 11.927 15.606 -37.331 1.00 80.69 80 LYS A C 1
ATOM 645 O O . LYS A 1 80 ? 12.325 14.671 -38.014 1.00 80.69 80 LYS A O 1
ATOM 650 N N . PHE A 1 81 ? 10.897 15.506 -36.494 1.00 83.19 81 PHE A N 1
ATOM 651 C CA . PHE A 1 81 ? 10.077 14.304 -36.368 1.00 83.19 81 PHE A CA 1
ATOM 652 C C . PHE A 1 81 ? 9.285 14.064 -37.658 1.00 83.19 81 PHE A C 1
ATOM 654 O O . PHE A 1 81 ? 8.444 14.890 -38.015 1.00 83.19 81 PHE A O 1
ATOM 661 N N . THR A 1 82 ? 9.541 12.941 -38.325 1.00 78.75 82 THR A N 1
ATOM 662 C CA . THR A 1 82 ? 8.888 12.569 -39.593 1.00 78.75 82 THR A CA 1
ATOM 663 C C . THR A 1 82 ? 7.880 11.436 -39.432 1.00 78.75 82 THR A C 1
ATOM 665 O O . THR A 1 82 ? 6.898 11.390 -40.170 1.00 78.75 82 THR A O 1
ATOM 668 N N . GLY A 1 83 ? 8.044 10.567 -38.430 1.00 80.81 83 GLY A N 1
ATOM 669 C CA . GLY A 1 83 ? 7.119 9.457 -38.198 1.00 80.81 83 GLY A CA 1
ATOM 670 C C . GLY A 1 83 ? 7.526 8.526 -37.057 1.00 80.81 83 GLY A C 1
ATOM 671 O O . GLY A 1 83 ? 8.489 8.776 -36.332 1.00 80.81 83 GLY A O 1
ATOM 672 N N . VAL A 1 84 ? 6.770 7.440 -36.871 1.00 83.06 84 VAL A N 1
ATOM 673 C CA . VAL A 1 84 ? 7.099 6.350 -35.935 1.00 83.06 84 VAL A CA 1
ATOM 674 C C . VAL A 1 84 ? 7.469 5.115 -36.749 1.00 83.06 84 VAL A C 1
ATOM 676 O O . VAL A 1 84 ? 6.637 4.613 -37.498 1.00 83.06 84 VAL A O 1
ATOM 679 N N . VAL A 1 85 ? 8.698 4.621 -36.581 1.00 77.56 85 VAL A N 1
ATOM 680 C CA . VAL A 1 85 ? 9.229 3.476 -37.346 1.00 77.56 85 VAL A CA 1
ATOM 681 C C . VAL A 1 85 ? 8.855 2.153 -36.690 1.00 77.56 85 VAL A C 1
ATOM 683 O O . VAL A 1 85 ? 8.561 1.169 -37.362 1.00 77.56 85 VAL A O 1
ATOM 686 N N . ASN A 1 86 ? 8.909 2.102 -35.358 1.00 78.00 86 ASN A N 1
ATO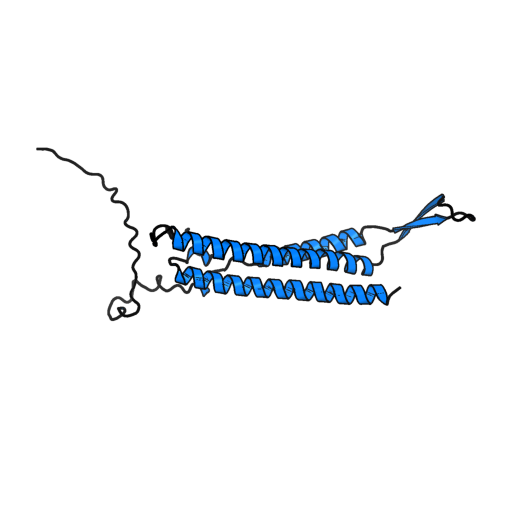M 687 C CA . ASN A 1 86 ? 8.696 0.869 -34.611 1.00 78.00 86 ASN A CA 1
ATOM 688 C C . ASN A 1 86 ? 8.250 1.157 -33.173 1.00 78.00 86 ASN A C 1
ATOM 690 O O . ASN A 1 86 ? 8.346 2.286 -32.694 1.00 78.00 86 ASN A O 1
ATOM 694 N N . TYR A 1 87 ? 7.807 0.128 -32.462 1.00 80.06 87 TYR A N 1
ATOM 695 C CA . TYR A 1 87 ? 7.464 0.180 -31.048 1.00 80.06 87 TYR A CA 1
ATOM 696 C C . TYR A 1 87 ? 8.355 -0.784 -30.270 1.00 80.06 87 TYR A C 1
ATOM 698 O O . TYR A 1 87 ? 8.362 -1.984 -30.532 1.00 80.06 87 TYR A O 1
ATOM 706 N N . VAL A 1 88 ? 9.110 -0.263 -29.304 1.00 78.69 88 VAL A N 1
ATOM 707 C CA . VAL A 1 88 ? 10.042 -1.058 -28.493 1.00 78.69 88 VAL A CA 1
ATOM 708 C C . VAL A 1 88 ? 9.511 -1.162 -27.061 1.00 78.69 88 VAL A C 1
ATOM 710 O O . VAL A 1 88 ? 8.995 -0.169 -26.532 1.00 78.69 88 VAL A O 1
ATOM 713 N N . PRO A 1 89 ? 9.616 -2.334 -26.406 1.00 78.38 89 PRO A N 1
ATOM 714 C CA . PRO A 1 89 ? 9.226 -2.484 -25.010 1.00 78.38 89 PRO A CA 1
ATOM 715 C C . PRO A 1 89 ? 9.951 -1.483 -24.108 1.00 78.38 89 PRO A C 1
ATOM 717 O O . PRO A 1 89 ? 11.152 -1.241 -24.255 1.00 78.38 89 PRO A O 1
ATOM 720 N N . ARG A 1 90 ? 9.223 -0.902 -23.152 1.00 81.81 90 ARG A N 1
ATOM 721 C CA . ARG A 1 90 ? 9.823 -0.042 -22.128 1.00 81.81 90 ARG A CA 1
ATOM 722 C C . ARG A 1 90 ? 10.723 -0.849 -21.196 1.00 81.81 90 ARG A C 1
ATOM 724 O O . ARG A 1 90 ? 10.474 -2.027 -20.940 1.00 81.81 90 ARG A O 1
ATOM 731 N N . LYS A 1 91 ? 11.757 -0.205 -20.650 1.00 84.56 91 LYS A N 1
ATOM 732 C CA . LYS A 1 91 ? 12.635 -0.831 -19.656 1.00 84.56 91 LYS A CA 1
ATOM 733 C C . LYS A 1 91 ? 11.829 -1.131 -18.395 1.00 84.56 91 LYS A C 1
ATOM 735 O O . LYS A 1 91 ? 11.242 -0.237 -17.796 1.00 84.56 91 LYS A O 1
ATOM 740 N N . TRP A 1 92 ? 11.825 -2.388 -17.961 1.00 84.25 92 TRP A N 1
ATOM 741 C CA . TRP A 1 92 ? 11.064 -2.832 -16.785 1.00 84.25 92 TRP A CA 1
ATOM 742 C C . TRP A 1 92 ? 11.461 -2.098 -15.488 1.00 84.25 92 TRP A C 1
ATOM 744 O O . TRP A 1 92 ? 10.645 -1.965 -14.577 1.00 84.25 92 TRP A O 1
ATOM 754 N N . GLN A 1 93 ? 12.701 -1.605 -15.415 1.00 87.75 93 GLN A N 1
ATOM 755 C CA . GLN A 1 93 ? 13.273 -0.891 -14.267 1.00 87.75 93 GLN A CA 1
ATOM 756 C C . GLN A 1 93 ? 12.533 0.421 -13.982 1.00 87.75 93 GLN A C 1
ATOM 758 O O . GLN A 1 93 ? 12.197 0.703 -12.833 1.00 87.75 93 GLN A O 1
ATOM 763 N N . ASP A 1 94 ? 12.203 1.175 -15.030 1.00 84.94 94 ASP A N 1
ATOM 764 C CA . ASP A 1 94 ? 11.442 2.422 -14.931 1.00 84.94 94 ASP A CA 1
ATOM 765 C C . ASP A 1 94 ? 10.021 2.156 -14.413 1.00 84.94 94 ASP A C 1
ATOM 767 O O . ASP A 1 94 ? 9.496 2.895 -13.579 1.00 84.94 94 ASP A O 1
ATOM 771 N N . GLY A 1 95 ? 9.409 1.052 -14.854 1.00 87.75 95 GLY A N 1
ATOM 772 C CA . GLY A 1 95 ? 8.120 0.594 -14.340 1.00 87.75 95 GLY A CA 1
ATOM 773 C C . GLY A 1 95 ? 8.181 0.262 -12.852 1.00 87.75 95 GLY A C 1
ATOM 774 O O . GLY A 1 95 ? 7.311 0.688 -12.084 1.00 87.75 95 GLY A O 1
ATOM 775 N N . LEU A 1 96 ? 9.231 -0.452 -12.427 1.00 90.25 96 LEU A N 1
ATOM 776 C CA . LEU A 1 96 ? 9.463 -0.794 -11.020 1.00 90.25 96 LEU A CA 1
ATOM 777 C C . LEU A 1 96 ? 9.601 0.474 -10.167 1.00 90.25 96 LEU A C 1
ATOM 779 O O . LEU A 1 96 ? 9.019 0.562 -9.086 1.00 90.25 96 LEU A O 1
ATOM 783 N N . TRP A 1 97 ? 10.327 1.472 -10.667 1.00 91.06 97 TRP A N 1
ATOM 784 C CA . TRP A 1 97 ? 10.513 2.753 -9.989 1.00 91.06 97 TRP A CA 1
ATOM 785 C C . TRP A 1 97 ? 9.201 3.538 -9.847 1.00 91.06 97 TRP A C 1
ATOM 787 O O . TRP A 1 97 ? 8.829 3.941 -8.743 1.00 91.06 97 TRP A O 1
ATOM 797 N N . ILE A 1 98 ? 8.432 3.677 -10.931 1.00 90.50 98 ILE A N 1
ATOM 798 C CA . ILE A 1 98 ? 7.149 4.400 -10.919 1.00 90.50 98 ILE A CA 1
ATOM 799 C C . ILE A 1 98 ? 6.132 3.709 -9.999 1.00 90.50 98 ILE A C 1
ATOM 801 O O . ILE A 1 98 ? 5.511 4.351 -9.149 1.00 90.50 98 ILE A O 1
ATOM 805 N N . SER A 1 99 ? 5.958 2.395 -10.147 1.00 92.94 99 SER A N 1
ATOM 806 C CA . SER A 1 99 ? 4.992 1.615 -9.360 1.00 92.94 99 SER A CA 1
ATOM 807 C C . SER A 1 99 ? 5.333 1.598 -7.867 1.00 92.94 99 SER A C 1
ATOM 809 O O . SER A 1 99 ? 4.443 1.766 -7.025 1.00 92.94 99 SER A O 1
ATOM 811 N N . SER A 1 100 ? 6.615 1.451 -7.516 1.00 92.44 100 SER A N 1
ATOM 812 C CA . SER A 1 100 ? 7.067 1.524 -6.122 1.00 92.44 100 SER A CA 1
ATOM 813 C C . SER A 1 100 ? 6.875 2.926 -5.534 1.00 92.44 100 SER A C 1
ATOM 815 O O . SER A 1 100 ? 6.396 3.039 -4.407 1.00 92.44 100 SER A O 1
ATOM 817 N N . GLY A 1 101 ? 7.112 3.991 -6.308 1.00 92.75 101 GLY A N 1
ATOM 818 C CA . GLY A 1 101 ? 6.835 5.369 -5.890 1.00 92.75 101 GLY A CA 1
ATOM 819 C C . GLY A 1 101 ? 5.349 5.628 -5.611 1.00 92.75 101 GLY A C 1
ATOM 820 O O . GLY A 1 101 ? 4.990 6.127 -4.543 1.00 92.75 101 GLY A O 1
ATOM 821 N N . ILE A 1 102 ? 4.459 5.221 -6.525 1.00 93.88 102 ILE A N 1
ATOM 822 C CA . ILE A 1 102 ? 2.999 5.363 -6.353 1.00 93.88 102 ILE A CA 1
ATOM 823 C C . ILE A 1 102 ? 2.523 4.617 -5.102 1.00 93.88 102 ILE A C 1
ATOM 825 O O . ILE A 1 102 ? 1.768 5.150 -4.285 1.00 93.88 102 ILE A O 1
ATOM 829 N N . THR A 1 103 ? 2.973 3.378 -4.927 1.00 93.25 103 THR A N 1
ATOM 830 C CA . THR A 1 103 ? 2.552 2.541 -3.794 1.00 93.25 103 THR A CA 1
ATOM 831 C C . THR A 1 103 ? 3.139 3.004 -2.465 1.00 93.25 103 THR A C 1
ATOM 833 O O . THR A 1 103 ? 2.468 2.902 -1.434 1.00 93.25 103 THR A O 1
ATOM 836 N N . LEU A 1 104 ? 4.326 3.611 -2.465 1.00 92.44 104 LEU A N 1
ATOM 837 C CA . LEU A 1 104 ? 4.872 4.297 -1.297 1.00 92.44 104 LEU A CA 1
ATOM 838 C C . LEU A 1 104 ? 3.999 5.499 -0.891 1.00 92.44 104 LEU A C 1
ATOM 840 O O . LEU A 1 104 ? 3.638 5.626 0.281 1.00 92.44 104 LEU A O 1
ATOM 844 N N . CYS A 1 105 ? 3.565 6.321 -1.852 1.00 93.62 105 CYS A N 1
ATOM 845 C CA . CYS A 1 105 ? 2.617 7.416 -1.608 1.00 93.62 105 CYS A CA 1
ATOM 846 C C . CYS A 1 105 ? 1.293 6.920 -1.010 1.00 93.62 105 CYS A C 1
ATOM 848 O O . CYS A 1 105 ? 0.793 7.495 -0.041 1.00 93.62 105 CYS A O 1
ATOM 850 N N . LEU A 1 106 ? 0.744 5.815 -1.519 1.00 92.69 106 LEU A N 1
ATOM 851 C CA . LEU A 1 106 ? -0.467 5.203 -0.957 1.00 92.69 106 LEU A CA 1
ATOM 852 C C . LEU A 1 106 ? -0.265 4.708 0.481 1.00 92.69 106 LEU A C 1
ATOM 854 O O . LEU A 1 106 ? -1.166 4.858 1.311 1.00 92.69 106 LEU A O 1
ATOM 858 N N . ASN A 1 107 ? 0.919 4.186 0.816 1.00 90.50 107 ASN A N 1
ATOM 859 C CA . ASN A 1 107 ? 1.248 3.866 2.204 1.00 90.50 107 ASN A CA 1
ATOM 860 C C . ASN A 1 107 ? 1.270 5.131 3.086 1.00 90.50 107 ASN A C 1
ATOM 862 O O . ASN A 1 107 ? 0.734 5.098 4.195 1.00 90.50 107 ASN A O 1
ATOM 866 N N . PHE A 1 108 ? 1.794 6.266 2.611 1.00 89.50 108 PHE A N 1
ATOM 867 C CA . PHE A 1 108 ? 1.709 7.530 3.360 1.00 89.50 108 PHE A CA 1
ATOM 868 C C . PHE A 1 108 ? 0.258 7.988 3.575 1.00 89.50 108 PHE A C 1
ATOM 870 O O . PHE A 1 108 ? -0.111 8.355 4.694 1.00 89.50 108 PHE A O 1
ATOM 877 N N . PHE A 1 109 ? -0.605 7.891 2.559 1.00 89.19 109 PHE A N 1
ATOM 878 C CA . PHE A 1 109 ? -2.035 8.187 2.718 1.00 89.19 109 PHE A CA 1
ATOM 879 C C . PHE A 1 109 ? -2.719 7.265 3.731 1.00 89.19 109 PHE A C 1
ATOM 881 O O . PHE A 1 109 ? -3.547 7.720 4.530 1.00 89.19 109 PHE A O 1
ATOM 888 N N . TRP A 1 110 ? -2.357 5.981 3.748 1.00 87.25 110 TRP A N 1
ATOM 889 C CA . TRP A 1 110 ? -2.860 5.039 4.743 1.00 87.25 110 TRP A CA 1
ATOM 890 C C . TRP A 1 110 ? -2.413 5.421 6.163 1.00 87.25 110 TRP A C 1
ATOM 892 O O . TRP A 1 110 ? -3.231 5.394 7.090 1.00 87.25 110 TRP A O 1
ATOM 902 N N . LEU A 1 111 ? -1.160 5.854 6.341 1.00 86.50 111 LEU A N 1
ATOM 903 C CA . LEU A 1 111 ? -0.655 6.350 7.624 1.00 86.50 111 LEU A CA 1
ATOM 904 C C . LEU A 1 111 ? -1.455 7.559 8.123 1.00 86.50 111 LEU A C 1
ATOM 906 O O . LEU A 1 111 ? -1.916 7.552 9.266 1.00 86.50 111 LEU A O 1
ATOM 910 N N . ILE A 1 112 ? -1.658 8.561 7.264 1.00 84.44 112 ILE A N 1
ATOM 911 C CA . ILE A 1 112 ? -2.419 9.777 7.592 1.00 84.44 112 ILE A CA 1
ATOM 912 C C . ILE A 1 112 ? -3.860 9.413 7.957 1.00 84.44 112 ILE A C 1
ATOM 914 O O . ILE A 1 112 ? -4.364 9.815 9.006 1.00 84.44 112 ILE A O 1
ATOM 918 N N . SER A 1 113 ? -4.510 8.582 7.139 1.00 81.00 113 SER A N 1
ATOM 919 C CA . SER A 1 113 ? -5.885 8.129 7.380 1.00 81.00 113 SER A CA 1
ATOM 920 C C . SER A 1 113 ? -6.016 7.416 8.725 1.00 81.00 113 SER A C 1
ATOM 922 O O . SER A 1 113 ? -6.975 7.630 9.468 1.00 81.00 113 SER A O 1
ATOM 924 N N . ARG A 1 114 ? -5.019 6.606 9.085 1.00 79.06 114 ARG A N 1
ATOM 925 C CA . ARG A 1 114 ? -4.967 5.922 10.375 1.00 79.06 114 ARG A CA 1
ATOM 926 C C . ARG A 1 114 ? -4.763 6.886 11.543 1.00 79.06 114 ARG A C 1
ATOM 928 O O . ARG A 1 114 ? -5.404 6.711 12.580 1.00 79.06 114 ARG A O 1
ATOM 935 N N . GLN A 1 115 ? -3.872 7.865 11.409 1.00 82.50 115 GLN A N 1
ATOM 936 C CA . GLN A 1 115 ? -3.650 8.877 12.445 1.00 82.50 115 GLN A CA 1
ATOM 937 C C . GLN A 1 115 ? -4.919 9.704 12.676 1.00 82.50 115 GLN A C 1
ATOM 939 O O . GLN A 1 115 ? -5.347 9.850 13.822 1.00 82.50 115 GLN A O 1
ATOM 944 N N . ASN A 1 116 ? -5.579 10.130 11.597 1.00 78.88 116 ASN A N 1
ATOM 945 C CA . ASN A 1 116 ? -6.846 10.857 11.651 1.00 78.88 116 ASN A CA 1
ATOM 946 C C . ASN A 1 116 ? -7.965 10.013 12.272 1.00 78.88 116 ASN A C 1
ATOM 948 O O . ASN A 1 116 ? -8.703 10.503 13.124 1.00 78.88 116 ASN A O 1
ATOM 952 N N . PHE A 1 117 ? -8.066 8.726 11.922 1.00 75.75 117 PHE A N 1
ATOM 953 C CA . PHE A 1 117 ? -9.027 7.817 12.549 1.00 75.75 117 PHE A CA 1
ATOM 954 C C . PHE A 1 117 ? -8.773 7.669 14.053 1.00 75.75 117 PHE A C 1
ATOM 956 O O . PHE A 1 117 ? -9.695 7.817 14.851 1.00 75.75 117 PHE A O 1
ATOM 963 N N . ASN A 1 118 ? -7.522 7.439 14.459 1.00 71.88 118 ASN A N 1
ATOM 964 C CA . ASN A 1 118 ? -7.161 7.326 15.872 1.00 71.88 118 ASN A CA 1
ATOM 965 C C . ASN A 1 118 ? -7.461 8.616 16.649 1.00 71.88 118 ASN A C 1
ATOM 967 O O . ASN A 1 118 ? -7.971 8.548 17.770 1.00 71.88 118 ASN A O 1
ATOM 971 N N . ALA A 1 119 ? -7.179 9.781 16.061 1.00 71.25 119 ALA A N 1
ATOM 972 C CA . ALA A 1 119 ? -7.525 11.071 16.646 1.00 71.25 119 ALA A CA 1
ATOM 973 C C . ALA A 1 119 ? -9.048 11.205 16.804 1.00 71.25 119 ALA A C 1
ATOM 975 O O . ALA A 1 119 ? -9.526 11.446 17.913 1.00 71.25 119 ALA A O 1
ATOM 976 N N . ASN A 1 120 ? -9.815 10.950 15.742 1.00 68.62 120 ASN A N 1
ATOM 977 C CA . ASN A 1 120 ? -11.277 11.019 15.755 1.00 68.62 120 ASN A CA 1
ATOM 978 C C . ASN A 1 120 ? -11.902 10.065 16.779 1.00 68.62 120 ASN A C 1
ATOM 980 O O . ASN A 1 120 ? -12.818 10.461 17.497 1.00 68.62 120 ASN A O 1
ATOM 984 N N . VAL A 1 121 ? -11.381 8.842 16.913 1.00 70.12 121 VAL A N 1
ATOM 985 C CA . VAL A 1 121 ? -11.821 7.896 17.949 1.00 70.12 121 VAL A CA 1
ATOM 986 C C . VAL A 1 121 ? -11.496 8.434 19.340 1.00 70.12 121 VAL A C 1
ATOM 988 O O . VAL A 1 121 ? -12.370 8.439 20.203 1.00 70.12 121 VAL A O 1
ATOM 991 N N . ARG A 1 122 ? -10.282 8.948 19.575 1.00 71.69 122 ARG A N 1
ATOM 992 C CA . ARG A 1 122 ? -9.883 9.482 20.888 1.00 71.69 122 ARG A CA 1
ATOM 993 C C . ARG A 1 122 ? -10.728 10.691 21.301 1.00 71.69 122 ARG A C 1
ATOM 995 O O . ARG A 1 122 ? -11.176 10.756 22.446 1.00 71.69 122 ARG A O 1
ATOM 1002 N N . TYR A 1 123 ? -10.965 11.631 20.387 1.00 71.19 123 TYR A N 1
ATOM 1003 C CA . TYR A 1 123 ? -11.806 12.805 20.642 1.00 71.19 123 TYR A CA 1
ATOM 1004 C C . TYR A 1 123 ? -13.289 12.440 20.744 1.00 71.19 123 TYR A C 1
ATOM 1006 O O . TYR A 1 123 ? -13.976 12.943 21.632 1.00 71.19 123 TYR A O 1
ATOM 1014 N N . GLY A 1 124 ? -13.772 11.519 19.907 1.00 68.19 124 GLY A N 1
ATOM 1015 C CA . GLY A 1 124 ? -15.125 10.974 19.981 1.00 68.19 124 GLY A CA 1
ATOM 1016 C C . GLY A 1 124 ? -15.389 10.286 21.319 1.00 68.19 124 GLY A C 1
ATOM 1017 O O . GLY A 1 124 ? -16.365 10.612 21.987 1.00 68.19 124 GLY A O 1
ATOM 1018 N N . MET A 1 125 ? -14.477 9.423 21.773 1.00 64.25 125 MET A N 1
ATOM 1019 C CA . MET A 1 125 ? -14.571 8.761 23.077 1.00 64.25 125 MET A CA 1
ATOM 1020 C C . MET A 1 125 ? -14.501 9.755 24.235 1.00 64.25 125 MET A C 1
ATOM 1022 O O . MET A 1 125 ? -15.306 9.649 25.155 1.00 64.25 125 MET A O 1
ATOM 1026 N N . ARG A 1 126 ? -13.613 10.760 24.187 1.00 66.19 126 ARG A N 1
ATOM 1027 C CA . ARG A 1 126 ? -13.588 11.835 25.198 1.00 66.19 126 ARG A CA 1
ATOM 1028 C C . ARG A 1 126 ? -14.907 12.601 25.240 1.00 66.19 126 ARG A C 1
ATOM 1030 O O . ARG A 1 126 ? -15.419 12.859 26.322 1.00 66.19 126 ARG A O 1
ATOM 1037 N N . ARG A 1 127 ? -15.485 12.924 24.079 1.00 64.88 127 ARG A N 1
ATOM 1038 C CA . ARG A 1 127 ? -16.771 13.627 23.982 1.00 64.88 127 ARG A CA 1
ATOM 1039 C C . ARG A 1 127 ? -17.925 12.775 24.503 1.00 64.88 127 ARG A C 1
ATOM 1041 O O . ARG A 1 127 ? -18.762 13.306 25.220 1.00 64.88 127 ARG A O 1
ATOM 1048 N N . ILE A 1 128 ? -17.958 11.482 24.178 1.00 63.56 128 ILE A N 1
ATOM 1049 C CA . ILE A 1 128 ? -18.959 10.533 24.691 1.00 63.56 128 ILE A CA 1
ATOM 1050 C C . ILE A 1 128 ? -18.815 10.392 26.208 1.00 63.56 128 ILE A C 1
ATOM 1052 O O . ILE A 1 128 ? -19.804 10.528 26.912 1.00 63.56 128 ILE A O 1
ATOM 1056 N N . SER A 1 129 ? -17.591 10.235 26.716 1.00 62.41 129 SER A N 1
ATOM 1057 C CA . SER A 1 129 ? -17.304 10.156 28.153 1.00 62.41 129 SER A CA 1
ATOM 1058 C C . SER A 1 129 ? -17.673 11.431 28.920 1.00 62.41 129 SER A C 1
ATOM 1060 O O . SER A 1 129 ? -17.990 11.344 30.100 1.00 62.41 129 SER A O 1
ATOM 1062 N N . HIS A 1 130 ? -17.609 12.607 28.284 1.00 57.53 130 HIS A N 1
ATOM 1063 C CA . HIS A 1 130 ? -17.987 13.881 28.908 1.00 57.53 130 HIS A CA 1
ATOM 1064 C C . HIS A 1 130 ? -19.483 14.198 28.790 1.00 57.53 130 HIS A C 1
ATOM 1066 O O . HIS A 1 130 ? -20.037 14.829 29.686 1.00 57.53 130 HIS A O 1
ATOM 1072 N N . LYS A 1 131 ? -20.134 13.815 27.681 1.00 55.38 131 LYS A N 1
ATOM 1073 C CA . LYS A 1 131 ? -21.568 14.074 27.449 1.00 55.38 131 LYS A CA 1
ATOM 1074 C C . LYS A 1 131 ? -22.482 13.004 28.032 1.00 55.38 131 LYS A C 1
ATOM 1076 O O . LYS A 1 131 ? -23.634 13.308 28.311 1.00 55.38 131 LYS A O 1
ATOM 1081 N N . MET A 1 132 ? -21.998 11.779 28.194 1.00 50.12 132 MET A N 1
ATOM 1082 C CA . MET A 1 132 ? -22.731 10.703 28.842 1.00 50.12 132 MET A CA 1
ATOM 1083 C C . MET A 1 132 ? -21.991 10.341 30.127 1.00 50.12 132 MET A C 1
ATOM 1085 O O . MET A 1 132 ? -20.964 9.666 30.087 1.00 50.12 132 MET A O 1
ATOM 1089 N N . ARG A 1 133 ? -22.526 10.754 31.285 1.00 48.16 133 ARG A N 1
ATOM 1090 C CA . ARG A 1 133 ? -22.370 9.915 32.480 1.00 48.16 133 ARG A CA 1
ATOM 1091 C C . ARG A 1 133 ? -22.924 8.552 32.067 1.00 48.16 133 ARG A C 1
ATOM 1093 O O . ARG A 1 133 ? -24.077 8.491 31.669 1.00 48.16 133 ARG A O 1
ATOM 1100 N N . PHE A 1 134 ? -22.054 7.548 32.022 1.00 48.62 134 PHE A N 1
ATOM 1101 C CA . PHE A 1 134 ? -22.275 6.203 31.492 1.00 48.62 134 PHE A CA 1
ATOM 1102 C C . PHE A 1 134 ? -23.686 5.646 31.730 1.00 48.62 134 PHE A C 1
ATOM 1104 O O . PHE A 1 134 ? -23.922 4.952 32.712 1.00 48.62 134 PHE A O 1
ATOM 1111 N N . ASP A 1 135 ? -24.591 5.862 30.777 1.00 42.00 135 ASP A N 1
ATOM 1112 C CA . ASP A 1 135 ? -25.723 4.968 30.593 1.00 42.00 135 ASP A CA 1
ATOM 1113 C C . ASP A 1 135 ? -25.219 3.798 29.755 1.00 42.00 135 ASP A C 1
ATOM 1115 O O . ASP A 1 135 ? -24.980 3.898 28.549 1.00 42.00 135 ASP A O 1
ATOM 1119 N N . TYR A 1 136 ? -25.020 2.685 30.455 1.00 44.00 136 TYR A N 1
ATOM 1120 C CA . TYR A 1 136 ? -24.598 1.346 30.037 1.00 44.00 136 TYR A CA 1
ATOM 1121 C C . TYR A 1 136 ? -25.417 0.696 28.898 1.00 44.00 136 TYR A C 1
ATOM 1123 O O . TYR A 1 136 ? -25.318 -0.499 28.641 1.00 44.00 136 TYR A O 1
ATOM 1131 N N . LEU A 1 137 ? -26.216 1.472 28.173 1.00 43.81 137 LEU A N 1
ATOM 1132 C CA . LEU A 1 137 ? -27.363 1.025 27.388 1.00 43.81 137 LEU A CA 1
ATOM 1133 C C . LEU A 1 137 ? -27.086 0.772 25.897 1.00 43.81 137 LEU A C 1
ATOM 1135 O O . LEU A 1 137 ? -28.030 0.676 25.115 1.00 43.81 137 LEU A O 1
ATOM 1139 N N . LYS A 1 138 ? -25.824 0.674 25.453 1.00 44.59 138 LYS A N 1
ATOM 1140 C CA . LYS A 1 138 ? -25.531 0.476 24.015 1.00 44.59 138 LYS A CA 1
ATOM 1141 C C . LYS A 1 138 ? -24.542 -0.623 23.639 1.00 44.59 138 LYS A C 1
ATOM 1143 O O . LYS A 1 138 ? -24.190 -0.711 22.467 1.00 44.59 138 LYS A O 1
ATOM 1148 N N . PHE A 1 139 ? -24.188 -1.513 24.563 1.00 47.44 139 PHE A N 1
ATOM 1149 C CA . PHE A 1 139 ? -23.677 -2.846 24.208 1.00 47.44 139 PHE A CA 1
ATOM 1150 C C . PHE A 1 139 ? -24.856 -3.826 24.143 1.00 47.44 139 PHE A C 1
ATOM 1152 O O . PHE A 1 139 ? -24.910 -4.819 24.858 1.00 47.44 139 PHE A O 1
ATOM 1159 N N . ASN A 1 140 ? -25.869 -3.479 23.341 1.00 42.19 140 ASN A N 1
ATOM 1160 C CA . ASN A 1 140 ? -27.013 -4.356 23.129 1.00 42.19 140 ASN A CA 1
ATOM 1161 C C . ASN A 1 140 ? -26.561 -5.571 22.325 1.00 42.19 140 ASN A C 1
ATOM 1163 O O . ASN A 1 140 ? -25.912 -5.405 21.296 1.00 42.19 140 ASN A O 1
ATOM 1167 N N . GLU A 1 141 ? -26.926 -6.729 22.872 1.00 47.62 141 GLU A N 1
ATOM 1168 C CA . GLU A 1 141 ? -26.843 -8.110 22.394 1.00 47.62 141 GLU A CA 1
ATOM 1169 C C . GLU A 1 141 ? -25.884 -8.392 21.219 1.00 47.62 141 GLU A C 1
ATOM 1171 O O . GLU A 1 141 ? -26.052 -7.849 20.123 1.00 47.62 141 GLU A O 1
ATOM 1176 N N . PRO A 1 142 ? -24.916 -9.314 21.399 1.00 49.81 142 PRO A N 1
ATOM 1177 C CA . PRO A 1 142 ? -24.017 -9.713 20.325 1.00 49.81 142 PRO A CA 1
ATOM 1178 C C . PRO A 1 142 ? -24.839 -10.137 19.102 1.00 49.81 142 PRO A C 1
ATOM 1180 O O . PRO A 1 142 ? -25.691 -11.024 19.192 1.00 49.81 142 PRO A O 1
ATOM 1183 N N . ARG A 1 143 ? -24.595 -9.512 17.939 1.00 49.09 143 ARG A N 1
ATOM 1184 C CA . ARG A 1 143 ? -25.105 -10.046 16.667 1.00 49.09 143 ARG A CA 1
ATOM 1185 C C . ARG A 1 143 ? -24.653 -11.503 16.588 1.00 49.09 143 ARG A C 1
ATOM 1187 O O . ARG A 1 143 ? -23.481 -11.781 16.821 1.00 49.09 143 ARG A O 1
ATOM 1194 N N . ASN A 1 144 ? -25.579 -12.402 16.254 1.00 49.22 144 ASN A N 1
ATOM 1195 C CA . ASN A 1 144 ? -25.432 -13.865 16.324 1.00 49.22 144 ASN A CA 1
ATOM 1196 C C . ASN A 1 144 ? -24.273 -14.450 15.472 1.00 49.22 144 ASN A C 1
ATOM 1198 O O . ASN A 1 144 ? -24.033 -15.655 15.484 1.00 49.22 144 ASN A O 1
ATOM 1202 N N . ASP A 1 145 ? -23.521 -13.603 14.763 1.00 53.84 145 ASP A N 1
ATOM 1203 C CA . ASP A 1 145 ? -22.236 -13.929 14.150 1.00 53.84 145 ASP A CA 1
ATOM 1204 C C . ASP A 1 145 ? -21.140 -14.038 15.219 1.00 53.84 145 ASP A C 1
ATOM 1206 O O . ASP A 1 145 ? -20.392 -13.096 15.503 1.00 53.84 145 ASP A O 1
ATOM 1210 N N . ASN A 1 146 ? -21.027 -15.232 15.800 1.00 56.44 146 ASN A N 1
ATOM 1211 C CA . ASN A 1 146 ? -20.046 -15.586 16.832 1.00 56.44 146 ASN A CA 1
ATOM 1212 C C . ASN A 1 146 ? -18.571 -15.538 16.376 1.00 56.44 146 ASN A C 1
ATOM 1214 O O . ASN A 1 146 ? -17.671 -15.749 17.200 1.00 56.44 146 ASN A O 1
ATOM 1218 N N . ASP A 1 147 ? -18.308 -15.283 15.096 1.00 58.25 147 ASP A N 1
ATOM 1219 C CA . ASP A 1 147 ? -16.981 -15.421 14.491 1.00 58.25 147 ASP A CA 1
ATOM 1220 C C . ASP A 1 147 ? -16.052 -14.227 14.745 1.00 58.25 147 ASP A C 1
ATOM 1222 O O . ASP A 1 147 ? -14.833 -14.404 14.855 1.00 58.25 147 ASP A O 1
ATOM 1226 N N . TYR A 1 148 ? -16.601 -13.019 14.893 1.00 61.50 148 TYR A N 1
ATOM 1227 C CA . TYR A 1 148 ? -15.803 -11.802 15.049 1.00 61.50 148 TYR A CA 1
ATOM 1228 C C . TYR A 1 148 ? -15.669 -11.365 16.509 1.00 61.50 148 TYR A C 1
ATOM 1230 O O . TYR A 1 148 ? -16.651 -11.290 17.246 1.00 61.50 148 TYR A O 1
ATOM 1238 N N . SER A 1 149 ? -14.449 -10.998 16.918 1.00 60.12 149 SER A N 1
ATOM 1239 C CA . SER A 1 149 ? -14.165 -10.541 18.290 1.00 60.12 149 SER A CA 1
ATOM 1240 C C . SER A 1 149 ? -14.907 -9.256 18.661 1.00 60.12 149 SER A C 1
ATOM 1242 O O . SER A 1 149 ? -15.253 -9.080 19.822 1.00 60.12 149 SER A O 1
ATOM 1244 N N . ILE A 1 150 ? -15.238 -8.399 17.685 1.00 62.09 150 ILE A N 1
ATOM 1245 C CA . ILE A 1 150 ? -16.015 -7.170 17.918 1.00 62.09 150 ILE A CA 1
ATOM 1246 C C . ILE A 1 150 ? -17.423 -7.457 18.458 1.00 62.09 150 ILE A C 1
ATOM 1248 O O . ILE A 1 150 ? -17.935 -6.682 19.257 1.00 62.09 150 ILE A O 1
ATOM 1252 N N . ASN A 1 151 ? -18.018 -8.588 18.065 1.00 63.91 151 ASN A N 1
ATOM 1253 C CA . ASN A 1 151 ? -19.343 -8.998 18.522 1.00 63.91 151 ASN A CA 1
ATOM 1254 C C . ASN A 1 151 ? -19.295 -9.598 19.931 1.00 63.91 151 ASN A C 1
ATOM 1256 O O . ASN A 1 151 ? -20.342 -9.797 20.521 1.00 63.91 151 ASN A O 1
ATOM 1260 N N . ARG A 1 152 ? -18.109 -9.892 20.480 1.00 62.16 152 ARG A N 1
ATOM 1261 C CA . ARG A 1 152 ? -17.939 -10.452 21.831 1.00 62.16 152 ARG A CA 1
ATOM 1262 C C . ARG A 1 152 ? -17.660 -9.389 22.897 1.00 62.16 152 ARG A C 1
ATOM 1264 O O . ARG A 1 152 ? -17.537 -9.741 24.059 1.00 62.16 152 ARG A O 1
ATOM 1271 N N . VAL A 1 153 ? -17.543 -8.118 22.507 1.00 65.44 153 VAL A N 1
ATOM 1272 C CA . VAL A 1 153 ? -17.244 -7.011 23.421 1.00 65.44 153 VAL A CA 1
ATOM 1273 C C . VAL A 1 153 ? -18.526 -6.540 24.101 1.00 65.44 153 VAL A C 1
ATOM 1275 O O . VAL A 1 153 ? -19.417 -5.997 23.447 1.00 65.44 153 VAL A O 1
ATOM 1278 N N . THR A 1 154 ? -18.602 -6.720 25.416 1.00 66.44 154 THR A N 1
ATOM 1279 C CA . THR A 1 154 ? -19.786 -6.405 26.232 1.00 66.44 154 THR A CA 1
ATOM 1280 C C . THR A 1 154 ? -19.579 -5.209 27.158 1.00 66.44 154 THR A C 1
ATOM 1282 O O . THR A 1 154 ? -20.547 -4.580 27.586 1.00 66.44 154 THR A O 1
ATOM 1285 N N . ASN A 1 155 ? -18.325 -4.858 27.448 1.00 66.44 155 ASN A N 1
ATOM 1286 C CA . ASN A 1 155 ? -17.975 -3.754 28.336 1.00 66.44 155 ASN A CA 1
ATOM 1287 C C . ASN A 1 155 ? -16.840 -2.874 27.771 1.00 66.44 155 ASN A C 1
ATOM 1289 O O . ASN A 1 155 ? -16.209 -3.164 26.753 1.00 66.44 155 ASN A O 1
ATOM 1293 N N . ILE A 1 156 ? -16.602 -1.738 28.431 1.00 68.44 156 ILE A N 1
ATOM 1294 C CA . ILE A 1 156 ? -15.640 -0.717 27.984 1.00 68.44 156 ILE A CA 1
ATOM 1295 C C . ILE A 1 156 ? -14.197 -1.206 28.092 1.00 68.44 156 ILE A C 1
ATOM 1297 O O . ILE A 1 156 ? -13.366 -0.816 27.271 1.00 68.44 156 ILE A O 1
ATOM 1301 N N . ASP A 1 157 ? -13.880 -2.028 29.087 1.00 68.06 157 ASP A N 1
ATOM 1302 C CA . ASP A 1 157 ? -12.516 -2.510 29.293 1.00 68.06 157 ASP A CA 1
ATOM 1303 C C . ASP A 1 157 ? -12.148 -3.593 28.270 1.00 68.06 157 ASP A C 1
ATOM 1305 O O . ASP A 1 157 ? -11.077 -3.514 27.669 1.00 68.06 157 ASP A O 1
ATOM 1309 N N . GLU A 1 158 ? -13.081 -4.482 27.924 1.00 67.00 158 GLU A N 1
ATOM 1310 C CA . GLU A 1 158 ? -12.992 -5.382 26.767 1.00 67.00 158 GLU A CA 1
ATOM 1311 C C . GLU A 1 158 ? -12.879 -4.601 25.458 1.00 67.00 158 GLU A C 1
ATOM 1313 O O . GLU A 1 158 ? -12.119 -4.984 24.572 1.00 67.00 158 GLU A O 1
ATOM 1318 N N . TYR A 1 159 ? -13.589 -3.475 25.324 1.00 72.12 159 TYR A N 1
ATOM 1319 C CA . TYR A 1 159 ? -13.468 -2.624 24.141 1.00 72.12 159 TYR A CA 1
ATOM 1320 C C . TYR A 1 159 ? -12.081 -1.980 24.038 1.00 72.12 159 TYR A C 1
ATOM 1322 O O . TYR A 1 159 ? -11.514 -1.908 22.943 1.00 72.12 159 TYR A O 1
ATOM 1330 N N . LYS A 1 160 ? -11.501 -1.532 25.160 1.00 71.62 160 LYS A N 1
ATOM 1331 C CA . LYS A 1 160 ? -10.116 -1.033 25.203 1.00 71.62 160 LYS A CA 1
ATOM 1332 C C . LYS A 1 160 ? -9.126 -2.139 24.843 1.00 71.62 160 LYS A C 1
ATOM 1334 O O . LYS A 1 160 ? -8.216 -1.882 24.052 1.00 71.62 160 LYS A O 1
ATOM 1339 N N . GLU A 1 161 ? -9.312 -3.351 25.367 1.00 74.25 161 GLU A N 1
ATOM 1340 C CA . GLU A 1 161 ? -8.460 -4.500 25.042 1.00 74.25 161 GLU A CA 1
ATOM 1341 C C . GLU A 1 161 ? -8.568 -4.855 23.549 1.00 74.25 161 GLU A C 1
ATOM 1343 O O . GLU A 1 161 ? -7.551 -4.870 22.847 1.00 74.25 161 GLU A O 1
ATOM 1348 N N . TYR A 1 162 ? -9.791 -4.983 23.026 1.00 74.38 162 TYR A N 1
ATOM 1349 C CA . TYR A 1 162 ? -10.089 -5.181 21.604 1.00 74.38 162 TYR A CA 1
ATOM 1350 C C . TYR A 1 162 ? -9.409 -4.128 20.717 1.00 74.38 162 TYR A C 1
ATOM 1352 O O . TYR A 1 162 ? -8.766 -4.461 19.713 1.00 74.38 162 TYR A O 1
ATOM 1360 N N . LEU A 1 163 ? -9.516 -2.846 21.082 1.00 73.81 163 LEU A N 1
ATOM 1361 C CA . LEU A 1 163 ? -8.869 -1.760 20.349 1.00 73.81 163 LEU A CA 1
ATOM 1362 C C . LEU A 1 163 ? -7.346 -1.874 20.384 1.00 73.81 163 LEU A C 1
ATOM 1364 O O . LEU A 1 163 ? -6.706 -1.639 19.355 1.00 73.81 163 LEU A O 1
ATOM 1368 N N . SER A 1 164 ? -6.762 -2.223 21.530 1.00 77.19 164 SER A N 1
ATOM 1369 C CA . SER A 1 164 ? -5.310 -2.339 21.674 1.00 77.19 164 SER A CA 1
ATOM 1370 C C . SER A 1 164 ? -4.743 -3.447 20.781 1.00 77.19 164 SER A C 1
ATOM 1372 O O . SER A 1 164 ? -3.802 -3.207 20.015 1.00 77.19 164 SER A O 1
ATOM 1374 N N . GLU A 1 165 ? -5.386 -4.615 20.764 1.00 75.50 165 GLU A N 1
ATOM 1375 C CA . GLU A 1 165 ? -4.930 -5.770 19.995 1.00 75.50 165 GLU A CA 1
ATOM 1376 C C . GLU A 1 165 ? -5.145 -5.571 18.485 1.00 75.50 165 GLU A C 1
ATOM 1378 O O . GLU A 1 165 ? -4.239 -5.808 17.674 1.00 75.50 165 GLU A O 1
ATOM 1383 N N . ARG A 1 166 ? -6.299 -5.014 18.086 1.00 75.62 166 ARG A N 1
ATOM 1384 C CA . ARG A 1 166 ? -6.563 -4.624 16.689 1.00 75.62 166 ARG A CA 1
ATOM 1385 C C . ARG A 1 166 ? -5.551 -3.591 16.188 1.00 75.62 166 ARG A C 1
ATOM 1387 O O . ARG A 1 166 ? -5.072 -3.683 15.050 1.00 75.62 166 ARG A O 1
ATOM 1394 N N . THR A 1 167 ? -5.227 -2.603 17.022 1.00 78.06 167 THR A N 1
ATOM 1395 C CA . THR A 1 167 ? -4.260 -1.551 16.683 1.00 78.06 167 THR A CA 1
ATOM 1396 C C . THR A 1 167 ? -2.872 -2.143 16.476 1.00 78.06 167 THR A C 1
ATOM 1398 O O . THR A 1 167 ? -2.203 -1.758 15.513 1.00 78.06 167 THR A O 1
ATOM 1401 N N . LEU A 1 168 ? -2.463 -3.102 17.311 1.00 81.75 168 LEU A N 1
ATOM 1402 C CA . LEU A 1 168 ? -1.174 -3.783 17.201 1.00 81.75 168 LEU A CA 1
ATOM 1403 C C . LEU A 1 168 ? -1.048 -4.559 15.881 1.00 81.75 168 LEU A C 1
ATOM 1405 O O . LEU A 1 168 ? -0.118 -4.296 15.116 1.00 81.75 168 LEU A O 1
ATOM 1409 N N . ARG A 1 169 ? -2.019 -5.419 15.539 1.00 79.00 169 ARG A N 1
ATOM 1410 C CA . ARG A 1 169 ?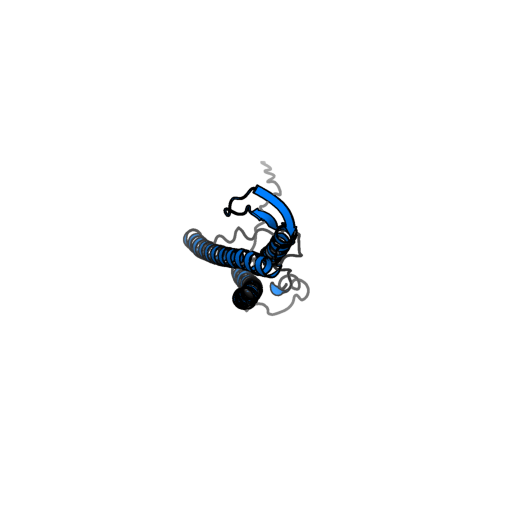 -1.993 -6.174 14.265 1.00 79.00 169 ARG A CA 1
ATOM 1411 C C . ARG A 1 169 ? -1.994 -5.258 13.042 1.00 79.00 169 ARG A C 1
ATOM 1413 O O . ARG A 1 169 ? -1.195 -5.431 12.125 1.00 79.00 169 ARG A O 1
ATOM 1420 N N . THR A 1 170 ? -2.845 -4.233 13.046 1.00 81.81 170 THR A N 1
ATOM 1421 C CA . THR A 1 170 ? -2.901 -3.255 11.946 1.00 81.81 170 THR A CA 1
ATOM 1422 C C . THR A 1 170 ? -1.607 -2.438 11.865 1.00 81.81 170 THR A C 1
ATOM 1424 O O . THR A 1 170 ? -1.208 -2.004 10.790 1.00 81.81 170 THR A O 1
ATOM 1427 N N . ARG A 1 171 ? -0.929 -2.174 12.997 1.00 85.00 171 ARG A N 1
ATOM 1428 C CA . ARG A 1 171 ? 0.384 -1.492 13.046 1.00 85.00 171 ARG A CA 1
ATOM 1429 C C . ARG A 1 171 ? 1.451 -2.327 12.372 1.00 85.00 171 ARG A C 1
ATOM 1431 O O . ARG A 1 171 ? 2.171 -1.798 11.537 1.00 85.00 171 ARG A O 1
ATOM 1438 N N . LEU A 1 172 ? 1.513 -3.601 12.720 1.00 87.56 172 LEU A N 1
ATOM 1439 C CA . LEU A 1 172 ? 2.489 -4.522 12.167 1.00 87.56 172 LEU A CA 1
ATOM 1440 C C . LEU A 1 172 ? 2.341 -4.641 10.644 1.00 87.56 172 LEU A C 1
ATOM 1442 O O . LEU A 1 172 ? 3.310 -4.409 9.931 1.00 87.56 172 LEU A O 1
ATOM 1446 N N . LEU A 1 173 ? 1.124 -4.876 10.138 1.00 87.50 173 LEU A N 1
ATOM 1447 C CA . LEU A 1 173 ? 0.872 -4.963 8.691 1.00 87.50 173 LEU A CA 1
ATOM 1448 C C . LEU A 1 173 ? 1.246 -3.678 7.943 1.00 87.50 173 LEU A C 1
ATOM 1450 O O . LEU A 1 173 ? 1.819 -3.741 6.859 1.00 87.50 173 LEU A O 1
ATOM 1454 N N . PHE A 1 174 ? 0.959 -2.518 8.538 1.00 87.62 174 PHE A N 1
ATOM 1455 C CA . PHE A 1 174 ? 1.364 -1.232 7.981 1.00 87.62 174 PHE A CA 1
ATOM 1456 C C . PHE A 1 174 ? 2.887 -1.122 7.848 1.00 87.62 174 PHE A C 1
ATOM 1458 O O . PHE A 1 174 ? 3.376 -0.786 6.776 1.00 87.62 174 PHE A O 1
ATOM 1465 N N . TRP A 1 175 ? 3.643 -1.426 8.908 1.00 90.00 175 TRP A N 1
ATOM 1466 C CA . TRP A 1 175 ? 5.105 -1.305 8.872 1.00 90.00 175 TRP A CA 1
ATOM 1467 C C . TRP A 1 175 ? 5.760 -2.313 7.933 1.00 90.00 175 TRP A C 1
ATOM 1469 O O . TRP A 1 175 ? 6.736 -1.962 7.278 1.00 90.00 175 TRP A O 1
ATOM 1479 N N . ILE A 1 176 ? 5.201 -3.521 7.814 1.00 90.50 176 ILE A N 1
ATOM 1480 C CA . ILE A 1 176 ? 5.648 -4.502 6.817 1.00 90.50 176 ILE A CA 1
ATOM 1481 C C . ILE A 1 176 ? 5.442 -3.945 5.405 1.00 90.50 176 ILE A C 1
ATOM 1483 O O . ILE A 1 176 ? 6.383 -3.925 4.618 1.00 90.50 176 ILE A O 1
ATOM 1487 N N . SER A 1 177 ? 4.239 -3.445 5.102 1.00 90.56 177 SER A N 1
ATOM 1488 C CA . SER A 1 177 ? 3.927 -2.818 3.811 1.00 90.56 177 SER A CA 1
ATOM 1489 C C . SER A 1 177 ? 4.871 -1.660 3.503 1.00 90.56 177 SER A C 1
ATOM 1491 O O . SER A 1 177 ? 5.552 -1.645 2.481 1.00 90.56 177 SER A O 1
ATOM 1493 N N . PHE A 1 178 ? 4.950 -0.704 4.427 1.00 91.19 178 PHE A N 1
ATOM 1494 C CA . PHE A 1 178 ? 5.751 0.499 4.277 1.00 91.19 178 PHE A CA 1
ATOM 1495 C C . PHE A 1 178 ? 7.233 0.168 4.092 1.00 91.19 178 PHE A C 1
ATOM 1497 O O . PHE A 1 178 ? 7.873 0.729 3.207 1.00 91.19 178 PHE A O 1
ATOM 1504 N N . GLY A 1 179 ? 7.765 -0.771 4.879 1.00 91.81 179 GLY A N 1
ATOM 1505 C CA . GLY A 1 179 ? 9.150 -1.220 4.775 1.00 91.81 179 GLY A CA 1
ATOM 1506 C C . GLY A 1 179 ? 9.450 -1.876 3.429 1.00 91.81 179 GLY A C 1
ATOM 1507 O O . GLY A 1 179 ? 10.424 -1.500 2.783 1.00 91.81 179 GLY A O 1
ATOM 1508 N N . LEU A 1 180 ? 8.590 -2.793 2.969 1.00 93.06 180 LEU A N 1
ATOM 1509 C CA . LEU A 1 180 ? 8.755 -3.463 1.674 1.00 93.06 180 LEU A CA 1
ATOM 1510 C C . LEU A 1 180 ? 8.720 -2.469 0.508 1.00 93.06 180 LEU A C 1
ATOM 1512 O O . LEU A 1 180 ? 9.617 -2.485 -0.332 1.00 93.06 180 LEU A O 1
ATOM 1516 N N . HIS A 1 181 ? 7.733 -1.571 0.474 1.00 91.44 181 HIS A N 1
ATOM 1517 C CA . HIS A 1 181 ? 7.625 -0.577 -0.597 1.00 91.44 181 HIS A CA 1
ATOM 1518 C C . HIS A 1 181 ? 8.745 0.469 -0.546 1.00 91.44 181 HIS A C 1
ATOM 1520 O O . HIS A 1 181 ? 9.244 0.864 -1.596 1.00 91.44 181 HIS A O 1
ATOM 1526 N N . SER A 1 182 ? 9.200 0.868 0.646 1.00 91.94 182 SER A N 1
ATOM 1527 C CA . SER A 1 182 ? 10.353 1.769 0.788 1.00 91.94 182 SER A CA 1
ATOM 1528 C C . SER A 1 182 ? 11.639 1.111 0.294 1.00 91.94 182 SER A C 1
ATOM 1530 O O . SER A 1 182 ? 12.406 1.733 -0.436 1.00 91.94 182 SER A O 1
ATOM 1532 N N . LEU A 1 183 ? 11.865 -0.159 0.645 1.00 94.38 183 LEU A N 1
ATOM 1533 C CA . LEU A 1 183 ? 13.033 -0.910 0.193 1.00 94.38 183 LEU A CA 1
ATOM 1534 C C . LEU A 1 183 ? 13.020 -1.089 -1.331 1.00 94.38 183 LEU A C 1
ATOM 1536 O O . LEU A 1 183 ? 14.026 -0.818 -1.982 1.00 94.38 183 LEU A O 1
ATOM 1540 N N . LEU A 1 184 ? 11.877 -1.477 -1.907 1.00 92.31 184 LEU A N 1
ATOM 1541 C CA . LEU A 1 184 ? 11.698 -1.574 -3.361 1.00 92.31 184 LEU A CA 1
ATOM 1542 C C . LEU A 1 184 ? 11.937 -0.229 -4.055 1.00 92.31 184 LEU A C 1
ATOM 1544 O O . LEU A 1 184 ? 12.586 -0.183 -5.099 1.00 92.31 184 LEU A O 1
ATOM 1548 N N . PHE A 1 185 ? 11.458 0.869 -3.471 1.00 91.69 185 PHE A N 1
ATOM 1549 C CA . PHE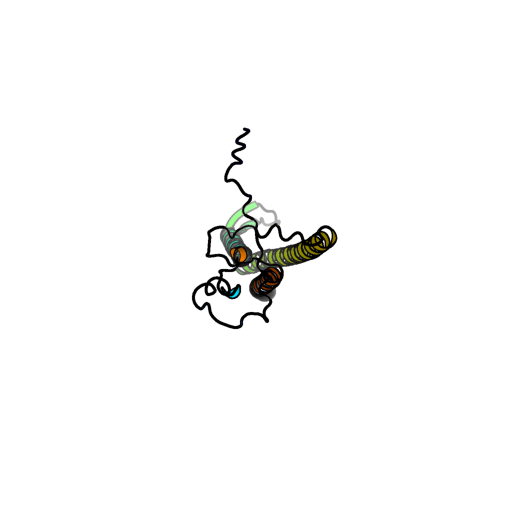 A 1 185 ? 11.675 2.206 -4.013 1.00 91.69 185 PHE A CA 1
ATOM 1550 C C . PHE A 1 185 ? 13.158 2.612 -3.982 1.00 91.69 185 PHE A C 1
ATOM 1552 O O . PHE A 1 185 ? 13.681 3.120 -4.971 1.00 91.69 185 PHE A O 1
ATOM 1559 N N . ILE A 1 186 ? 13.874 2.321 -2.892 1.00 93.38 186 ILE A N 1
ATOM 1560 C CA . ILE A 1 186 ? 15.318 2.588 -2.795 1.00 93.38 186 ILE A CA 1
ATOM 1561 C C . ILE A 1 186 ? 16.091 1.752 -3.820 1.00 93.38 186 ILE A C 1
ATOM 1563 O O . ILE A 1 186 ? 16.883 2.304 -4.582 1.00 93.38 186 ILE A O 1
ATOM 1567 N N . ILE A 1 187 ? 15.835 0.440 -3.886 1.00 92.06 187 ILE A N 1
ATOM 1568 C CA . ILE A 1 187 ? 16.510 -0.460 -4.833 1.00 92.06 187 ILE A CA 1
ATOM 1569 C C . ILE A 1 187 ? 16.235 -0.024 -6.275 1.00 92.06 187 ILE A C 1
ATOM 1571 O O . ILE A 1 187 ? 17.168 0.081 -7.065 1.00 92.06 187 ILE A O 1
ATOM 1575 N N . SER A 1 188 ? 14.979 0.272 -6.618 1.00 90.00 188 SER A N 1
ATOM 1576 C CA . SER A 1 188 ? 14.619 0.721 -7.969 1.00 90.00 188 SER A CA 1
ATOM 1577 C C . SER A 1 188 ? 15.269 2.056 -8.332 1.00 90.00 188 SER A C 1
ATOM 1579 O O . SER A 1 188 ? 15.729 2.212 -9.457 1.00 90.00 188 SER A O 1
ATOM 1581 N N . THR A 1 189 ? 15.389 2.983 -7.378 1.00 88.25 189 THR A N 1
ATOM 1582 C CA . THR A 1 189 ? 16.087 4.261 -7.581 1.00 88.25 189 THR A CA 1
ATOM 1583 C C . THR A 1 189 ? 17.575 4.039 -7.849 1.00 88.25 189 THR A C 1
ATOM 1585 O O . THR A 1 189 ? 18.123 4.625 -8.778 1.00 88.25 189 THR A O 1
ATOM 1588 N N . ILE A 1 190 ? 18.229 3.157 -7.086 1.00 91.25 190 ILE A N 1
ATOM 1589 C CA . ILE A 1 190 ? 19.634 2.791 -7.317 1.00 91.25 190 ILE A CA 1
ATOM 1590 C C . ILE A 1 190 ? 19.787 2.180 -8.715 1.00 91.25 190 ILE A C 1
ATOM 1592 O O . ILE A 1 190 ? 20.623 2.630 -9.494 1.00 91.25 190 ILE A O 1
ATOM 1596 N N . VAL A 1 191 ? 18.954 1.199 -9.070 1.00 88.50 191 VAL A N 1
ATOM 1597 C CA . VAL A 1 191 ? 19.008 0.554 -10.391 1.00 88.50 191 VAL A CA 1
ATOM 1598 C C . VAL A 1 191 ? 18.808 1.573 -11.515 1.00 88.50 191 VAL A C 1
ATOM 1600 O O . VAL A 1 191 ? 19.584 1.558 -12.463 1.00 88.50 191 VAL A O 1
ATOM 1603 N N . ALA A 1 192 ? 17.851 2.495 -11.389 1.00 84.38 192 ALA A N 1
ATOM 1604 C CA . ALA A 1 192 ? 17.601 3.533 -12.391 1.00 84.38 192 ALA A CA 1
ATOM 1605 C C . ALA A 1 192 ? 18.782 4.508 -12.571 1.00 84.38 192 ALA A C 1
ATOM 1607 O O . ALA A 1 192 ? 19.012 5.009 -13.668 1.00 84.38 192 ALA A O 1
ATOM 1608 N N . ILE A 1 193 ? 19.543 4.783 -11.506 1.00 86.19 193 ILE A N 1
ATOM 1609 C CA . ILE A 1 193 ? 20.713 5.673 -11.566 1.00 86.19 193 ILE A CA 1
ATOM 1610 C C . ILE A 1 193 ? 21.919 4.968 -12.202 1.00 86.19 193 ILE A C 1
ATOM 1612 O O . ILE A 1 193 ? 22.639 5.580 -12.993 1.00 86.19 193 ILE A O 1
ATOM 1616 N N . PHE A 1 194 ? 22.160 3.704 -11.844 1.00 86.88 194 PHE A N 1
ATOM 1617 C CA . PHE A 1 194 ? 23.386 2.987 -12.212 1.00 86.88 194 PHE A CA 1
ATOM 1618 C C . PHE A 1 194 ? 23.269 2.153 -13.490 1.00 86.88 194 PHE A C 1
ATOM 1620 O O . PHE A 1 194 ? 24.278 1.926 -14.157 1.00 86.88 194 PHE A O 1
ATOM 1627 N N . VAL A 1 195 ? 22.067 1.706 -13.853 1.00 77.38 195 VAL A N 1
ATOM 1628 C CA . VAL A 1 195 ? 21.820 0.933 -15.073 1.00 77.38 195 VAL A CA 1
ATOM 1629 C C . VAL A 1 195 ? 21.211 1.869 -16.115 1.00 77.38 195 VAL A C 1
ATOM 1631 O O . VAL A 1 195 ? 19.996 2.017 -16.200 1.00 77.38 195 VAL A O 1
ATOM 1634 N N . LYS A 1 196 ? 22.075 2.549 -16.877 1.00 57.53 196 LYS A N 1
ATOM 1635 C CA . LYS A 1 196 ? 21.672 3.353 -18.040 1.00 57.53 196 LYS A CA 1
ATOM 1636 C C . LYS A 1 196 ? 21.424 2.487 -19.265 1.00 57.53 196 LYS A C 1
ATOM 1638 O O . LYS A 1 196 ? 22.236 1.584 -19.540 1.00 57.53 196 LYS A O 1
#

Mean predicted aligned error: 15.19 Å

Sequence (196 aa):
MVRTTRSKNSLKTGQTVYVNKDEINSNNSKVDKRLYRNVREGKYPSGIFPFVIIWIIFVACMLIYCLTLNPVREVDSEGKFTGVVNYVPRKWQDGLWISSGITLCLNFFWLISRQNFNANVRYGMRRISHKMRFDYLKFNEPRNDNDYSINRVTNIDEYKEYLSERTLRTRLLFWISFGLHSLLFIISTIVAIFVK

Organism: NCBI:txid1048830

Secondary structure (DSSP, 8-state):
-------S------------TT---SS-TTSGGGTT--GGGSBP--THHHHHHHHHHHHHHHHHHHHPEEEEEEE-TTS-EEEEEEEEEPPHHHHHHHHHHHHHHHHHHHHHHHHHHHHHHHHHHHHHHHH-S---TT-----S-TTBGGGG--SHHHHHHHHHHHHHHHHHHHHHHHHHHHHHHHHHHHHHHH--